Protein AF-A0A9N9C0H2-F1 (afdb_monomer)

Radius of gyration: 21.89 Å; Cα contacts (8 Å, |Δi|>4): 693; chains: 1; bounding box: 68×41×64 Å

Nearest PDB structures (foldseek):
  4x92-assembly1_A  TM=6.103E-01  e=3.054E-08  Homo sapiens
  4x97-assembly1_A  TM=5.574E-01  e=2.025E-08  Homo sapiens
  5bv7-assembly1_A  TM=5.197E-01  e=1.234E-06  Homo sapiens
  4xx1-assembly3_J  TM=5.041E-01  e=2.648E-06  Homo sapiens
  5txf-assembly4_D  TM=5.154E-01  e=5.611E-05  Homo sapiens

Foldseek 3Di:
DPPPDPDDDFFLLVLDQEEAEDFAFQLFWWKAFQVVRGTLRDDLCVLVCQPDQSAPADQLPDDPPHDDRIWTDFTNQDHDPGGQCVLVVVVVVVVLVVQVVVVVVCVVVVNPDPGDRYHYHTDTGSQQRAQAQADATRQLRVLLVCLVCVVVDLEDEAELAQLQAFQLLLVCCAANDDDNNHRNNTGNLRVLSRLNSLLRPGPVQFFEAAPPPRHTDGDDSLDLVLVCQEVSHCLLVDDDPSSCVSHDSVSSSVSSNVSSVSSNVSSVSQADDPPDDHREYEFEWEFQDWGFSHFYWHDDPPYTHGPSVGGDTGGTQHGHHRVSRDRHPPHDYYYFYDNHHRSCSNVPSNSVSVSSCRNSPPPD

pLDDT: mean 87.68, std 13.07, range [33.16, 97.88]

Structure (mmCIF, N/CA/C/O backbone):
data_AF-A0A9N9C0H2-F1
#
_entry.id   AF-A0A9N9C0H2-F1
#
loop_
_atom_site.group_PDB
_atom_site.id
_atom_site.type_symbol
_atom_site.label_atom_id
_atom_site.label_alt_id
_atom_site.label_comp_id
_atom_site.label_asym_id
_atom_site.label_entity_id
_atom_site.label_seq_id
_atom_site.pdbx_PDB_ins_code
_atom_site.Cartn_x
_atom_site.Cartn_y
_atom_site.Cartn_z
_atom_site.occupancy
_atom_site.B_iso_or_equiv
_atom_site.auth_seq_id
_atom_site.auth_comp_id
_atom_site.auth_asym_id
_atom_site.auth_atom_id
_atom_site.pdbx_PDB_model_num
ATOM 1 N N . MET A 1 1 ? 39.062 -2.378 -6.545 1.00 35.84 1 MET A N 1
ATOM 2 C CA . MET A 1 1 ? 38.359 -2.813 -7.770 1.00 35.84 1 MET A CA 1
ATOM 3 C C . MET A 1 1 ? 37.046 -3.440 -7.337 1.00 35.84 1 MET A C 1
ATOM 5 O O . MET A 1 1 ? 37.088 -4.417 -6.603 1.00 35.84 1 MET A O 1
ATOM 9 N N . LYS A 1 2 ? 35.893 -2.843 -7.671 1.00 36.75 2 LYS A N 1
ATOM 10 C CA . LYS A 1 2 ? 34.608 -3.534 -7.490 1.00 36.75 2 LYS A CA 1
ATOM 11 C C . LYS A 1 2 ? 34.592 -4.667 -8.513 1.00 36.75 2 LYS A C 1
ATOM 13 O O . LYS A 1 2 ? 34.689 -4.389 -9.705 1.00 36.75 2 LYS A O 1
ATOM 18 N N . ASN A 1 3 ? 34.546 -5.913 -8.050 1.00 34.50 3 ASN A N 1
ATOM 19 C CA . ASN A 1 3 ? 34.304 -7.056 -8.921 1.00 34.50 3 ASN A CA 1
ATOM 20 C C . ASN A 1 3 ? 32.901 -6.878 -9.511 1.00 34.50 3 ASN A C 1
ATOM 22 O O . ASN A 1 3 ? 31.910 -7.162 -8.843 1.00 34.50 3 ASN A O 1
ATOM 26 N N . TYR A 1 4 ? 32.829 -6.337 -10.728 1.00 40.12 4 TYR A N 1
ATOM 27 C CA . TYR A 1 4 ? 31.626 -6.375 -11.546 1.00 40.12 4 TYR A CA 1
ATOM 28 C C . TYR A 1 4 ? 31.407 -7.839 -11.925 1.00 40.12 4 TYR A C 1
ATOM 30 O O . TYR A 1 4 ? 31.993 -8.345 -12.881 1.00 40.12 4 TYR A O 1
ATOM 38 N N . PHE A 1 5 ? 30.621 -8.553 -11.123 1.00 46.91 5 PHE A N 1
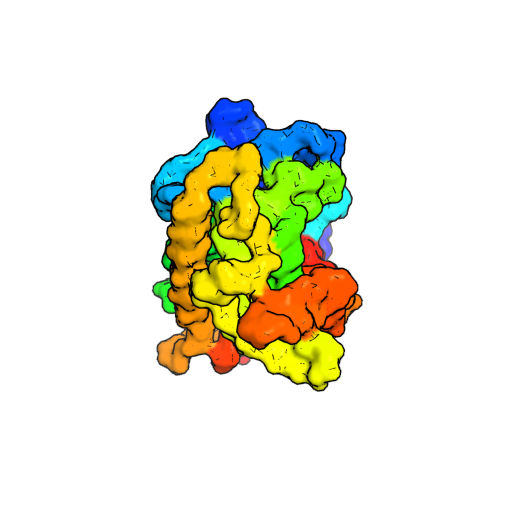ATOM 39 C CA . PHE A 1 5 ? 30.017 -9.790 -11.592 1.00 46.91 5 PHE A CA 1
ATOM 40 C C . PHE A 1 5 ? 29.130 -9.413 -12.774 1.00 46.91 5 PHE A C 1
ATOM 42 O O . PHE A 1 5 ? 28.295 -8.520 -12.646 1.00 46.91 5 PHE A O 1
ATOM 49 N N . ALA A 1 6 ? 29.337 -10.047 -13.929 1.00 53.72 6 ALA A N 1
ATOM 50 C CA . ALA A 1 6 ? 28.424 -9.875 -15.048 1.00 53.72 6 ALA A CA 1
ATOM 51 C C . ALA A 1 6 ? 27.006 -10.219 -14.547 1.00 53.72 6 ALA A C 1
ATOM 53 O O . ALA A 1 6 ? 26.826 -11.310 -13.993 1.00 53.72 6 ALA A O 1
ATOM 54 N N . PRO A 1 7 ? 26.029 -9.301 -14.652 1.00 56.53 7 PRO A N 1
ATOM 55 C CA . PRO A 1 7 ? 24.703 -9.530 -14.099 1.00 56.53 7 PRO A CA 1
ATOM 56 C C . PRO A 1 7 ? 24.092 -10.785 -14.730 1.00 56.53 7 PRO A C 1
ATOM 58 O O . PRO A 1 7 ? 24.275 -11.036 -15.925 1.00 56.53 7 PRO A O 1
ATOM 61 N N . LYS A 1 8 ? 23.377 -11.585 -13.924 1.00 65.50 8 LYS A N 1
ATOM 62 C CA . LYS A 1 8 ? 22.577 -12.713 -14.427 1.00 65.50 8 LYS A CA 1
ATOM 63 C C . LYS A 1 8 ? 21.687 -12.169 -15.546 1.00 65.50 8 LYS A C 1
ATOM 65 O O . LYS A 1 8 ? 20.957 -11.208 -15.322 1.00 65.50 8 LYS A O 1
ATOM 70 N N . ILE A 1 9 ? 21.775 -12.755 -16.738 1.00 74.88 9 ILE A N 1
ATOM 71 C CA . ILE A 1 9 ? 20.877 -12.403 -17.839 1.00 74.88 9 ILE A CA 1
ATOM 72 C C . ILE A 1 9 ? 19.503 -12.946 -17.459 1.00 74.88 9 ILE A C 1
ATOM 74 O O . ILE A 1 9 ? 19.332 -14.159 -17.324 1.00 74.88 9 ILE A O 1
ATOM 78 N N . VAL A 1 10 ? 18.557 -12.043 -17.237 1.00 86.19 10 VAL A N 1
ATOM 79 C CA . VAL A 1 10 ? 17.162 -12.373 -16.962 1.00 86.19 10 VAL A CA 1
ATOM 80 C C . VAL A 1 10 ? 16.352 -11.937 -18.184 1.00 86.19 10 VAL A C 1
ATOM 82 O O . VAL A 1 10 ? 16.383 -10.746 -18.498 1.00 86.19 10 VAL A O 1
ATOM 85 N N . PRO A 1 11 ? 15.684 -12.866 -18.895 1.00 89.69 11 PRO A N 1
ATOM 86 C CA . PRO A 1 11 ? 14.905 -12.534 -20.086 1.00 89.69 11 PRO A CA 1
ATOM 87 C C . PRO A 1 11 ? 13.867 -11.439 -19.827 1.00 89.69 11 PRO A C 1
ATOM 89 O O . PRO A 1 11 ? 13.283 -11.379 -18.748 1.00 89.69 11 PRO A O 1
ATOM 92 N N . GLY A 1 12 ? 13.622 -10.596 -20.825 1.00 89.69 12 GLY A N 1
ATOM 93 C CA . GLY A 1 12 ? 12.692 -9.468 -20.778 1.00 89.69 12 GLY A CA 1
ATOM 94 C C . GLY A 1 12 ? 13.333 -8.120 -20.487 1.00 89.69 12 GLY A C 1
ATOM 95 O O . GLY A 1 12 ? 12.905 -7.118 -21.060 1.00 89.69 12 GLY A O 1
ATOM 96 N N . PHE A 1 13 ? 14.390 -8.076 -19.674 1.00 90.69 13 PHE A N 1
ATOM 97 C CA . PHE A 1 13 ? 15.095 -6.825 -19.375 1.00 90.69 13 PHE A CA 1
ATOM 98 C C . PHE A 1 13 ? 15.841 -6.266 -20.595 1.00 90.69 13 PHE A C 1
ATOM 100 O O . PHE A 1 13 ? 16.033 -5.058 -20.701 1.00 90.69 13 PHE A O 1
ATOM 107 N N . GLU A 1 14 ? 16.208 -7.110 -21.561 1.00 85.88 14 GLU A N 1
ATOM 108 C CA . GLU A 1 14 ? 16.792 -6.690 -22.839 1.00 85.88 14 GLU A CA 1
ATOM 109 C C . GLU A 1 14 ? 15.842 -5.864 -23.723 1.00 85.88 14 GLU A C 1
ATOM 111 O O . GLU A 1 14 ? 16.312 -5.194 -24.643 1.00 85.88 14 GLU A O 1
ATOM 116 N N . ASN A 1 15 ? 14.532 -5.887 -23.448 1.00 84.56 15 ASN A N 1
ATOM 117 C CA . ASN A 1 15 ? 13.534 -5.129 -24.208 1.00 84.56 15 ASN A CA 1
ATOM 118 C C . ASN A 1 15 ? 13.328 -3.703 -23.686 1.00 84.56 15 ASN A C 1
ATOM 120 O O . ASN A 1 15 ? 12.622 -2.920 -24.318 1.00 84.56 15 ASN A O 1
ATOM 124 N N . LEU A 1 16 ? 13.936 -3.354 -22.550 1.00 85.50 16 LEU A N 1
ATOM 125 C CA . LEU A 1 16 ? 13.856 -2.011 -21.989 1.00 85.50 16 LEU A CA 1
ATOM 126 C C . LEU A 1 16 ? 14.487 -0.995 -22.949 1.00 85.50 16 LEU A C 1
ATOM 128 O O . LEU A 1 16 ? 15.658 -1.097 -23.311 1.00 85.50 16 LEU A O 1
ATOM 132 N N . HIS A 1 17 ? 13.702 0.001 -23.349 1.00 80.69 17 HIS A N 1
ATOM 133 C CA . HIS A 1 17 ? 14.128 1.071 -24.258 1.00 80.69 17 HIS A CA 1
ATOM 134 C C . HIS A 1 17 ? 13.592 2.456 -23.855 1.00 80.69 17 HIS A C 1
ATOM 136 O O . HIS A 1 17 ? 13.662 3.405 -24.636 1.00 80.69 17 HIS A O 1
ATOM 142 N N . SER A 1 18 ? 13.019 2.563 -22.658 1.00 84.44 18 SER A N 1
ATOM 143 C CA . SER A 1 18 ? 12.379 3.763 -22.120 1.00 84.44 18 SER A CA 1
ATOM 144 C C . SER A 1 18 ? 12.742 3.919 -20.649 1.00 84.44 18 SER A C 1
ATOM 146 O O . SER A 1 18 ? 13.075 2.931 -19.996 1.00 84.44 18 SER A O 1
ATOM 148 N N . ASP A 1 19 ? 12.665 5.148 -20.140 1.00 92.56 19 ASP A N 1
ATOM 149 C CA . ASP A 1 19 ? 12.915 5.446 -18.731 1.00 92.56 19 ASP A CA 1
ATOM 150 C C . ASP A 1 19 ? 12.074 4.559 -17.806 1.00 92.56 19 ASP A C 1
ATOM 152 O O . ASP A 1 19 ? 10.897 4.290 -18.054 1.00 92.56 19 ASP A O 1
ATOM 156 N N . ILE A 1 20 ? 12.696 4.117 -16.717 1.00 93.50 20 ILE A N 1
ATOM 157 C CA . ILE A 1 20 ? 12.091 3.217 -15.739 1.00 93.50 20 ILE A CA 1
ATOM 158 C C . ILE A 1 20 ? 11.890 4.000 -14.458 1.00 93.50 20 ILE A C 1
ATOM 160 O O . ILE A 1 20 ? 12.833 4.601 -13.949 1.00 93.50 20 ILE A O 1
ATOM 164 N N . VAL A 1 21 ? 10.681 3.963 -13.908 1.00 94.94 21 VAL A N 1
ATOM 165 C CA . VAL A 1 21 ? 10.375 4.570 -12.612 1.00 94.94 21 VAL A CA 1
ATOM 166 C C . VAL A 1 21 ? 9.944 3.472 -11.653 1.00 94.94 21 VAL A C 1
ATOM 168 O O . VAL A 1 21 ? 8.990 2.748 -11.927 1.00 94.94 21 VAL A O 1
ATOM 171 N N . ILE A 1 22 ? 10.626 3.358 -10.515 1.00 94.81 22 ILE A N 1
ATOM 172 C CA . ILE A 1 22 ? 10.170 2.514 -9.409 1.00 94.81 22 ILE A CA 1
ATOM 173 C C . ILE A 1 22 ? 9.464 3.381 -8.365 1.00 94.81 22 ILE A C 1
ATOM 175 O O . ILE A 1 22 ? 10.024 4.360 -7.865 1.00 94.81 22 ILE A O 1
ATOM 179 N N . ILE A 1 23 ? 8.222 3.014 -8.050 1.00 93.81 23 ILE A N 1
ATOM 180 C CA . ILE A 1 23 ? 7.391 3.667 -7.036 1.00 93.81 23 ILE A CA 1
ATOM 181 C C . ILE A 1 23 ? 7.139 2.634 -5.934 1.00 93.81 23 ILE A C 1
ATOM 183 O O . ILE A 1 23 ? 6.440 1.649 -6.182 1.00 93.81 23 ILE A O 1
ATOM 187 N N . PRO A 1 24 ? 7.722 2.806 -4.736 1.00 92.38 24 PRO A N 1
ATOM 188 C CA . PRO A 1 24 ? 7.551 1.846 -3.660 1.00 92.38 24 PRO A CA 1
ATOM 189 C C . PRO A 1 24 ? 6.114 1.854 -3.130 1.00 92.38 24 PRO A C 1
ATOM 191 O O . PRO A 1 24 ? 5.381 2.830 -3.276 1.00 92.38 24 PRO A O 1
ATOM 194 N N . GLY A 1 25 ? 5.723 0.760 -2.481 1.00 90.06 25 GLY A N 1
ATOM 195 C CA . GLY A 1 25 ? 4.446 0.666 -1.787 1.00 90.06 25 GLY A CA 1
ATOM 196 C C . GLY A 1 25 ? 4.412 1.381 -0.434 1.00 90.06 25 GLY A C 1
ATOM 197 O O . GLY A 1 25 ? 5.356 2.067 -0.031 1.00 90.06 25 GLY A O 1
ATOM 198 N N . PHE A 1 26 ? 3.317 1.178 0.304 1.00 90.38 26 PHE A N 1
ATOM 199 C CA . PHE A 1 26 ? 3.182 1.634 1.692 1.00 90.38 26 PHE A CA 1
ATOM 200 C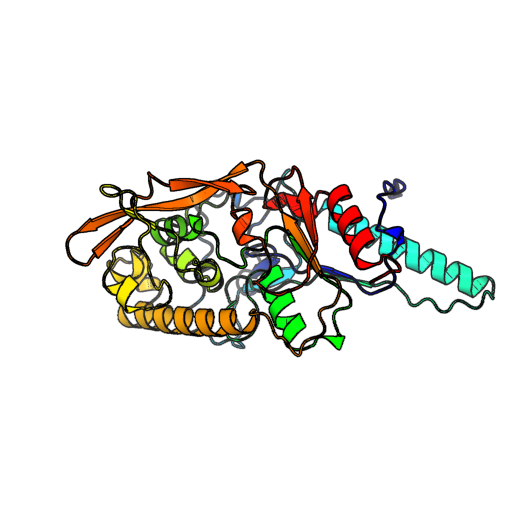 C . PHE A 1 26 ? 4.402 1.210 2.522 1.00 90.38 26 PHE A C 1
ATOM 202 O O . PHE A 1 26 ? 4.826 0.058 2.451 1.00 90.38 26 PHE A O 1
ATOM 209 N N . LYS A 1 27 ? 4.987 2.156 3.273 1.00 88.94 27 LYS A N 1
ATOM 210 C CA . LYS A 1 27 ? 6.226 1.983 4.062 1.00 88.94 27 LYS A CA 1
ATOM 211 C C . LYS A 1 27 ? 7.507 1.700 3.266 1.00 88.94 27 LYS A C 1
ATOM 213 O O . LYS A 1 27 ? 8.564 1.499 3.863 1.00 88.94 27 LYS A O 1
ATOM 218 N N . GLY A 1 28 ? 7.452 1.713 1.936 1.00 89.56 28 GLY A N 1
ATOM 219 C CA . GLY A 1 28 ? 8.595 1.400 1.079 1.00 89.56 28 GLY A CA 1
ATOM 220 C C . GLY A 1 28 ? 9.529 2.584 0.793 1.00 89.56 28 GLY A C 1
ATOM 221 O O . GLY A 1 28 ? 10.501 2.415 0.063 1.00 89.56 28 GLY A O 1
ATOM 222 N N . SER A 1 29 ? 9.281 3.767 1.368 1.00 90.94 29 SER A N 1
ATOM 223 C CA . SER A 1 29 ? 10.234 4.891 1.382 1.00 90.94 29 SER A CA 1
ATOM 224 C C . SER A 1 29 ? 10.814 5.081 2.782 1.00 90.94 29 SER A C 1
ATOM 226 O O . SER A 1 29 ? 10.088 4.976 3.771 1.00 90.94 29 SER A O 1
ATOM 228 N N . ARG A 1 30 ? 12.106 5.407 2.870 1.00 91.12 30 ARG A N 1
ATOM 229 C CA . ARG A 1 30 ? 12.714 5.913 4.106 1.00 91.12 30 ARG A CA 1
ATOM 230 C C . ARG A 1 30 ? 12.173 7.303 4.399 1.00 91.12 30 ARG A C 1
ATOM 232 O O . ARG A 1 30 ? 11.951 8.083 3.473 1.00 91.12 30 ARG A O 1
ATOM 239 N N . LEU A 1 31 ? 12.012 7.608 5.680 1.00 90.44 31 LEU A N 1
ATOM 240 C CA . LEU A 1 31 ? 11.698 8.949 6.153 1.00 90.44 31 LEU A CA 1
ATOM 241 C C . LEU A 1 31 ? 12.860 9.432 7.013 1.00 90.44 31 LEU A C 1
ATOM 243 O O . LEU A 1 31 ? 13.334 8.698 7.877 1.00 90.44 31 LEU A O 1
ATOM 247 N N . PHE A 1 32 ? 13.311 10.655 6.777 1.00 90.06 32 PHE A N 1
ATOM 248 C CA . PHE A 1 32 ? 14.339 11.334 7.553 1.00 90.06 32 PHE A CA 1
ATOM 249 C C . PHE A 1 32 ? 13.699 12.418 8.412 1.00 90.06 32 PHE A C 1
ATOM 251 O O . PHE A 1 32 ? 12.854 13.172 7.931 1.00 90.06 32 PHE A O 1
ATOM 258 N N . ASN A 1 33 ? 14.102 12.512 9.677 1.00 89.81 33 ASN A N 1
ATOM 259 C CA . ASN A 1 33 ? 13.625 13.545 10.582 1.00 89.81 33 ASN A CA 1
ATOM 260 C C . ASN A 1 33 ? 14.555 14.761 10.533 1.00 89.81 33 ASN A C 1
ATOM 262 O O . ASN A 1 33 ? 15.685 14.741 11.023 1.00 89.81 33 ASN A O 1
ATOM 266 N N . THR A 1 34 ? 14.065 15.860 9.968 1.00 91.31 34 THR A N 1
ATOM 267 C CA . THR A 1 34 ? 14.832 17.094 9.781 1.00 91.31 34 THR A CA 1
ATOM 268 C C . THR A 1 34 ? 15.150 17.818 11.087 1.00 91.31 34 THR A C 1
ATOM 270 O O . THR A 1 34 ? 16.091 18.617 11.095 1.00 91.31 34 THR A O 1
ATOM 273 N N . VAL A 1 35 ? 14.428 17.532 12.177 1.00 88.62 35 VAL A N 1
ATOM 274 C CA . VAL A 1 35 ? 14.639 18.124 13.507 1.00 88.62 35 VAL A CA 1
ATOM 275 C C . VAL A 1 35 ? 15.691 17.335 14.278 1.00 88.62 35 VAL A C 1
ATOM 277 O O . VAL A 1 35 ? 16.681 17.911 14.720 1.00 88.62 35 VAL A O 1
ATOM 280 N N . THR A 1 36 ? 15.513 16.017 14.409 1.00 85.69 36 THR A N 1
ATOM 281 C CA . THR A 1 36 ? 16.441 15.159 15.169 1.00 85.69 36 THR A CA 1
ATOM 282 C C . THR A 1 36 ? 17.685 14.766 14.376 1.00 85.69 36 THR A C 1
ATOM 284 O O . THR A 1 36 ? 18.659 14.319 14.973 1.00 85.69 36 THR A O 1
ATOM 287 N N . LYS A 1 37 ? 17.670 14.963 13.051 1.00 87.88 37 LYS A N 1
ATOM 288 C CA . LYS A 1 37 ? 18.733 14.591 12.104 1.00 87.88 37 LYS A CA 1
ATOM 289 C C . LYS A 1 37 ? 19.035 13.086 12.040 1.00 87.88 37 LYS A C 1
ATOM 291 O O . LYS A 1 37 ? 20.128 12.713 11.624 1.00 87.88 37 LYS A O 1
ATOM 296 N N . ASN A 1 38 ? 18.062 12.244 12.383 1.00 82.88 38 ASN A N 1
ATOM 297 C CA . ASN A 1 38 ? 18.147 10.780 12.3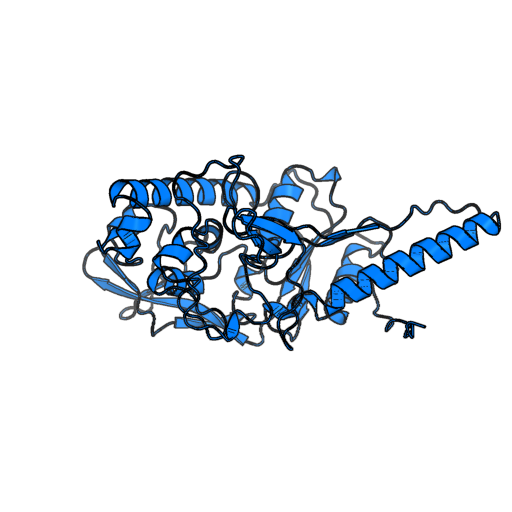07 1.00 82.88 38 ASN A CA 1
ATOM 298 C C . ASN A 1 38 ? 17.088 10.228 11.339 1.00 82.88 38 ASN A C 1
ATOM 300 O O . ASN A 1 38 ? 16.220 10.981 10.876 1.00 82.88 38 ASN A O 1
ATOM 304 N N . ALA A 1 39 ? 17.116 8.926 11.031 1.00 80.69 39 ALA A N 1
ATOM 305 C CA . ALA A 1 39 ? 15.976 8.335 10.336 1.00 80.69 39 ALA A CA 1
ATOM 306 C C . ALA A 1 39 ? 14.729 8.433 11.222 1.00 80.69 39 ALA A C 1
ATOM 308 O O . ALA A 1 39 ? 14.805 8.231 12.423 1.00 80.69 39 ALA A O 1
ATOM 309 N N . GLY A 1 40 ? 13.591 8.762 10.620 1.00 76.81 40 GLY A N 1
ATOM 310 C CA . GLY A 1 40 ? 12.282 8.724 11.269 1.00 76.81 40 GLY A CA 1
ATOM 311 C C . GLY A 1 40 ? 11.388 7.590 10.770 1.00 76.81 40 GLY A C 1
ATOM 312 O O . GLY A 1 40 ? 10.238 7.489 11.176 1.00 76.81 40 GLY A O 1
ATOM 313 N N . TRP A 1 41 ? 11.883 6.744 9.862 1.00 81.94 41 TRP A N 1
ATOM 314 C CA . TRP A 1 41 ? 11.282 5.454 9.533 1.00 81.94 41 TRP A CA 1
ATOM 315 C C . TRP A 1 41 ? 12.380 4.410 9.341 1.00 81.94 41 TRP A C 1
ATOM 317 O O . TRP A 1 41 ? 13.058 4.412 8.314 1.00 81.94 41 TRP A O 1
ATOM 327 N N . LEU A 1 42 ? 12.501 3.535 10.344 1.00 71.12 42 LEU A N 1
ATOM 328 C CA . LEU A 1 42 ? 13.341 2.335 10.405 1.00 71.12 42 LEU A CA 1
ATOM 329 C C . LEU A 1 42 ? 14.806 2.512 9.970 1.00 71.12 42 LEU A C 1
ATOM 331 O O . LEU A 1 42 ? 15.147 2.485 8.790 1.00 71.12 42 LEU A O 1
ATOM 335 N N . GLU A 1 43 ? 15.707 2.515 10.949 1.00 65.88 43 GLU A N 1
ATOM 336 C CA . GLU A 1 43 ? 17.118 2.184 10.745 1.00 65.88 43 GLU A CA 1
ATOM 337 C C . GLU A 1 43 ? 17.373 0.683 10.913 1.00 65.88 43 GLU A C 1
ATOM 339 O O . GLU A 1 43 ? 16.567 -0.055 11.477 1.00 65.88 43 GLU A O 1
ATOM 344 N N . LEU A 1 44 ? 18.563 0.227 10.504 1.00 59.16 44 LEU A N 1
ATOM 345 C CA . LEU A 1 44 ? 19.045 -1.141 10.749 1.00 59.16 44 LEU A CA 1
ATOM 346 C C . LEU A 1 44 ? 18.947 -1.574 12.224 1.00 59.16 44 LEU A C 1
ATOM 348 O O . LEU A 1 44 ? 18.824 -2.766 12.498 1.00 59.16 44 LEU A O 1
ATOM 352 N N . HIS A 1 45 ? 19.018 -0.624 13.159 1.00 57.03 45 HIS A N 1
ATOM 353 C CA . HIS A 1 45 ? 19.036 -0.887 14.595 1.00 57.03 45 HIS A CA 1
ATOM 354 C C . HIS A 1 45 ? 17.667 -0.688 15.281 1.00 57.03 45 HIS A C 1
ATOM 356 O O . HIS A 1 45 ? 17.439 -1.253 16.351 1.00 57.03 45 HIS A O 1
ATOM 362 N N . THR A 1 46 ? 16.735 0.053 14.665 1.00 62.03 46 THR A N 1
ATOM 363 C CA . THR A 1 46 ? 15.377 0.322 15.181 1.00 62.03 46 THR A CA 1
ATOM 364 C C . THR A 1 46 ? 14.587 -0.942 15.556 1.00 62.03 46 THR A C 1
ATOM 366 O O . THR A 1 46 ? 13.909 -0.923 16.586 1.00 62.03 46 THR A O 1
ATOM 369 N N . PRO A 1 47 ? 14.701 -2.072 14.826 1.00 57.38 47 PRO A N 1
ATOM 370 C CA . PRO A 1 47 ? 14.049 -3.322 15.212 1.00 57.38 47 PRO A CA 1
ATOM 371 C C . PRO A 1 47 ? 14.485 -3.855 16.580 1.00 57.38 47 PRO A C 1
ATOM 373 O O . PRO A 1 47 ? 13.741 -4.610 17.187 1.00 57.38 47 PRO A O 1
ATOM 376 N N . PHE A 1 48 ? 15.665 -3.476 17.080 1.00 59.84 48 PHE A N 1
ATOM 377 C CA . PHE A 1 48 ? 16.235 -3.987 18.331 1.00 59.84 48 PHE A CA 1
ATOM 378 C C . PHE A 1 48 ? 16.089 -3.016 19.513 1.00 59.84 48 PHE A C 1
ATOM 380 O O . PHE A 1 48 ? 16.546 -3.322 20.613 1.00 59.84 48 PHE A O 1
ATOM 387 N N . LEU A 1 49 ? 15.443 -1.861 19.311 1.00 62.19 49 LEU A N 1
ATOM 388 C CA . LEU A 1 49 ? 15.153 -0.877 20.356 1.00 62.19 49 LEU A CA 1
ATOM 389 C C . LEU A 1 49 ? 13.651 -0.880 20.689 1.00 62.19 49 LEU A C 1
ATOM 391 O O . LEU A 1 49 ? 12.907 -0.034 20.197 1.00 62.19 49 LEU A O 1
ATOM 395 N N . PRO A 1 50 ? 13.168 -1.783 21.564 1.00 52.78 50 PRO A N 1
ATOM 396 C CA . PRO A 1 50 ? 11.739 -1.901 21.889 1.00 52.78 50 PRO A CA 1
ATOM 397 C C . PRO A 1 50 ? 11.162 -0.684 22.644 1.00 52.78 50 PRO A C 1
ATOM 399 O O . PRO A 1 50 ? 9.961 -0.629 22.915 1.00 52.78 50 PRO A O 1
ATOM 402 N N . TYR A 1 51 ? 12.005 0.292 23.005 1.00 49.78 51 TYR A N 1
ATOM 403 C CA . TYR A 1 51 ? 11.635 1.477 23.781 1.00 49.78 51 TYR A CA 1
ATOM 404 C C . TYR A 1 51 ? 11.704 2.798 23.000 1.00 49.78 51 TYR A C 1
ATOM 406 O O . TYR A 1 51 ? 11.251 3.808 23.538 1.00 49.78 51 TYR A O 1
ATOM 414 N N . SER A 1 52 ? 12.232 2.832 21.768 1.00 55.78 52 SER A N 1
ATOM 415 C CA . SER A 1 52 ? 12.240 4.069 20.978 1.00 55.78 52 SER A CA 1
ATOM 416 C C . SER A 1 52 ? 10.830 4.363 20.452 1.00 55.78 52 SER A C 1
ATOM 418 O O . SER A 1 52 ? 10.318 3.675 19.569 1.00 55.78 52 SER A O 1
ATOM 420 N N . LYS A 1 53 ? 10.185 5.382 21.033 1.00 56.09 53 LYS A N 1
ATOM 421 C CA . LYS A 1 53 ? 8.949 5.993 20.524 1.00 56.09 53 LYS A CA 1
ATOM 422 C C . LYS A 1 53 ? 9.364 7.153 19.619 1.00 56.09 53 LYS A C 1
ATOM 424 O O . LYS A 1 53 ? 9.244 8.313 20.003 1.00 56.09 53 LYS A O 1
ATOM 429 N N . GLU A 1 54 ? 9.945 6.851 18.459 1.00 67.06 54 GLU A N 1
ATOM 430 C CA . GLU A 1 54 ? 9.970 7.873 17.413 1.00 67.06 54 GLU A CA 1
ATOM 431 C C . GLU A 1 54 ? 8.517 8.132 17.037 1.00 67.06 54 GLU A C 1
ATOM 433 O O . GLU A 1 54 ? 7.810 7.215 16.623 1.00 67.06 54 GLU A O 1
ATOM 438 N N . ASN A 1 55 ? 8.044 9.351 17.300 1.00 73.75 55 ASN A N 1
ATOM 439 C CA . ASN A 1 55 ? 6.687 9.714 16.947 1.00 73.75 55 ASN A CA 1
ATOM 440 C C . ASN A 1 55 ? 6.625 9.863 15.422 1.00 73.75 55 ASN A C 1
ATOM 442 O O . ASN A 1 55 ? 7.165 10.819 14.861 1.00 73.75 55 ASN A O 1
ATOM 446 N N . ILE A 1 56 ? 5.998 8.884 14.776 1.00 86.94 56 ILE A N 1
ATOM 447 C CA . ILE A 1 56 ? 5.760 8.874 13.335 1.00 86.94 56 ILE A CA 1
ATOM 448 C C . ILE A 1 56 ? 4.321 9.243 12.980 1.00 86.94 56 ILE A C 1
ATOM 450 O O . ILE A 1 56 ? 3.967 9.149 11.804 1.00 86.94 56 ILE A O 1
ATOM 454 N N . ASP A 1 57 ? 3.515 9.672 13.955 1.00 89.81 57 ASP A N 1
ATOM 455 C CA . ASP A 1 57 ? 2.136 10.116 13.762 1.00 89.81 57 ASP A CA 1
ATOM 456 C C . ASP A 1 57 ? 2.072 11.116 12.607 1.00 89.81 57 ASP A C 1
ATOM 458 O O . ASP A 1 57 ? 2.947 11.976 12.427 1.00 89.81 57 ASP A O 1
ATOM 462 N N . LEU A 1 58 ? 1.026 10.998 11.800 1.00 90.81 58 LEU A N 1
ATOM 463 C CA . LEU A 1 58 ? 0.665 12.067 10.896 1.00 90.81 58 LEU A CA 1
ATOM 464 C C . LEU A 1 58 ? -0.258 13.032 11.653 1.00 90.81 58 LEU A C 1
ATOM 466 O O . LEU A 1 58 ? -1.308 12.596 12.129 1.00 90.81 58 LEU A O 1
ATOM 470 N N . PRO A 1 59 ? 0.085 14.328 11.768 1.00 91.62 59 PRO A N 1
ATOM 471 C CA . PRO A 1 59 ? -0.799 15.281 12.423 1.00 91.62 59 PRO A CA 1
ATOM 472 C C . PRO A 1 59 ? -2.176 15.295 11.750 1.00 91.62 59 PRO A C 1
ATOM 474 O O . PRO A 1 59 ? -2.275 15.340 10.524 1.00 91.62 59 PRO A O 1
ATOM 477 N N . LEU A 1 60 ? -3.242 15.256 12.550 1.00 92.19 60 LEU A N 1
ATOM 478 C CA . LEU A 1 60 ? -4.608 15.075 12.044 1.00 92.19 60 LEU A CA 1
ATOM 479 C C . LEU A 1 60 ? -5.062 16.206 11.112 1.00 92.19 60 LEU A C 1
ATOM 481 O O . LEU A 1 60 ? -5.878 15.990 10.225 1.00 92.19 60 LEU A O 1
ATOM 485 N N . GLU A 1 61 ? -4.549 17.416 11.298 1.00 90.00 61 GLU A N 1
ATOM 486 C CA . GLU A 1 61 ? -4.949 18.605 10.534 1.00 90.00 61 GLU A CA 1
ATOM 487 C C . GLU A 1 61 ? -3.974 18.943 9.400 1.00 90.00 61 GLU A C 1
ATOM 489 O O . GLU A 1 61 ? -4.207 19.916 8.695 1.00 90.00 61 GLU A O 1
ATOM 494 N N . ILE A 1 62 ? -2.915 18.144 9.196 1.00 88.00 62 ILE A N 1
ATOM 495 C CA . ILE A 1 62 ? -1.871 18.483 8.224 1.00 88.00 62 ILE A CA 1
ATOM 496 C C . ILE A 1 62 ? -2.436 18.611 6.807 1.00 88.00 62 ILE A C 1
ATOM 498 O O . ILE A 1 62 ? -3.105 17.702 6.306 1.00 88.00 62 ILE A O 1
ATOM 502 N N . GLU A 1 63 ? -2.137 19.711 6.128 1.00 82.44 63 GLU A N 1
ATOM 503 C CA . GLU A 1 63 ? -2.560 19.895 4.742 1.00 82.44 63 GLU A CA 1
ATOM 504 C C . GLU A 1 63 ? -1.613 19.189 3.759 1.00 82.44 63 GLU A C 1
ATOM 506 O O . GLU A 1 63 ? -0.443 18.913 4.045 1.00 82.44 63 GLU A O 1
ATOM 511 N N . LYS A 1 64 ? -2.102 18.919 2.542 1.00 73.25 64 LYS A N 1
ATOM 512 C CA . LYS A 1 64 ? -1.357 18.206 1.488 1.00 73.25 64 LYS A CA 1
ATOM 513 C C . LYS A 1 64 ? 0.068 18.736 1.280 1.00 73.25 64 LYS A C 1
ATOM 515 O O . LYS A 1 64 ? 1.014 17.947 1.236 1.00 73.25 64 LYS A O 1
ATOM 520 N N . ASN A 1 65 ? 0.203 20.056 1.155 1.00 78.00 65 ASN A N 1
ATOM 521 C CA . ASN A 1 65 ? 1.457 20.735 0.817 1.00 78.00 65 ASN A CA 1
ATOM 522 C C . ASN A 1 65 ? 2.167 21.335 2.040 1.00 78.00 65 ASN A C 1
ATOM 524 O O . ASN A 1 65 ? 3.173 22.021 1.880 1.00 78.00 65 ASN A O 1
ATOM 528 N N . GLU A 1 66 ? 1.649 21.101 3.245 1.00 87.12 66 GLU A N 1
ATOM 529 C CA . GLU A 1 66 ? 2.250 21.614 4.471 1.00 87.12 66 GLU A CA 1
ATOM 530 C C . GLU A 1 66 ? 3.574 20.897 4.747 1.00 87.12 66 GLU A C 1
ATOM 532 O O . GLU A 1 66 ? 3.671 19.673 4.615 1.00 87.12 66 GLU A O 1
ATOM 537 N N . GLU A 1 67 ? 4.616 21.632 5.122 1.00 86.69 67 GLU A N 1
ATOM 538 C CA . GLU A 1 67 ? 5.896 21.028 5.487 1.00 86.69 67 GLU A CA 1
ATOM 539 C C . GLU A 1 67 ? 5.775 20.212 6.785 1.00 86.69 67 GLU A C 1
ATOM 541 O O . GLU A 1 67 ? 5.003 20.532 7.682 1.00 86.69 67 GLU A O 1
ATOM 546 N N . HIS A 1 68 ? 6.549 19.134 6.908 1.00 90.19 68 HIS A N 1
ATOM 547 C CA . HIS A 1 68 ? 6.614 18.330 8.131 1.00 90.19 68 HIS A CA 1
ATOM 548 C C . HIS A 1 68 ? 8.053 17.913 8.414 1.00 90.19 68 HIS A C 1
ATOM 550 O O . HIS A 1 68 ? 8.883 17.850 7.507 1.00 90.19 68 HIS A O 1
ATOM 556 N N . CYS A 1 69 ? 8.352 17.596 9.675 1.00 89.62 69 CYS A N 1
ATOM 557 C CA . CYS A 1 69 ? 9.703 17.218 10.086 1.00 89.62 69 CYS A CA 1
ATOM 558 C C . CYS A 1 69 ? 10.182 15.908 9.445 1.00 89.62 69 CYS A C 1
ATOM 560 O O . CYS A 1 69 ? 11.375 15.732 9.229 1.00 89.62 69 CYS A O 1
ATOM 562 N N . L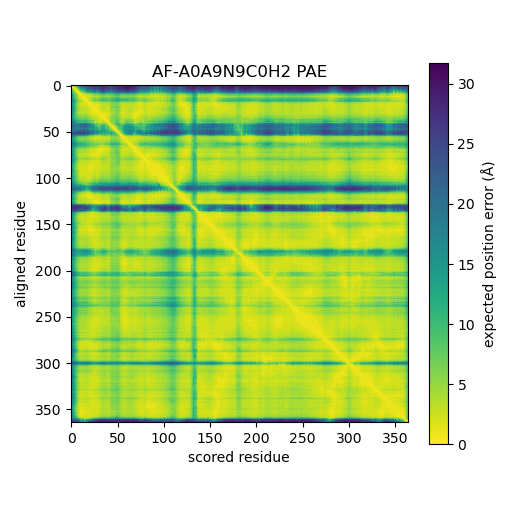EU A 1 70 ? 9.265 14.996 9.130 1.00 90.56 70 LEU A N 1
ATOM 563 C CA . LEU A 1 70 ? 9.560 13.761 8.407 1.00 90.56 70 LEU A CA 1
ATOM 564 C C . LEU A 1 70 ? 9.445 13.984 6.900 1.00 90.56 70 LEU A C 1
ATOM 566 O O . LEU A 1 70 ? 8.358 14.280 6.404 1.00 90.56 70 LEU A O 1
ATOM 570 N N . VAL A 1 71 ? 10.564 13.815 6.196 1.00 91.25 71 VAL A N 1
ATOM 571 C CA . VAL A 1 71 ? 10.678 13.993 4.742 1.00 91.25 71 VAL A CA 1
ATOM 572 C C . VAL A 1 71 ? 11.195 12.717 4.069 1.00 91.25 71 VAL A C 1
ATOM 574 O O . VAL A 1 71 ? 11.908 11.944 4.711 1.00 91.25 71 VAL A O 1
ATOM 577 N N . PRO A 1 72 ? 10.864 12.460 2.792 1.00 91.88 72 PRO A N 1
ATOM 578 C CA . PRO A 1 72 ? 11.332 11.269 2.085 1.00 91.88 72 PRO A CA 1
ATOM 579 C C . PRO A 1 72 ? 12.854 11.265 1.901 1.00 91.88 72 PRO A 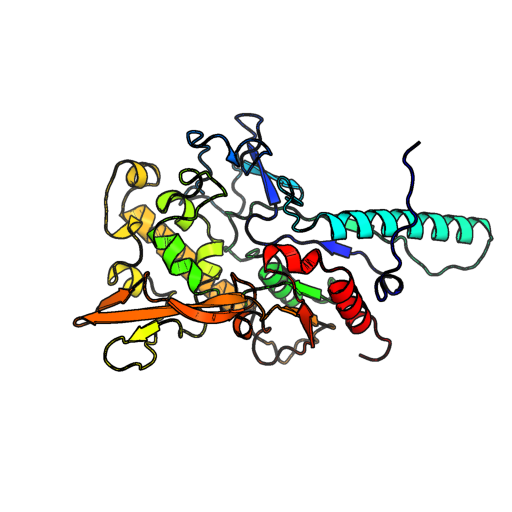C 1
ATOM 581 O O . PRO A 1 72 ? 13.431 12.289 1.543 1.00 91.88 72 PRO A O 1
ATOM 584 N N . ASP A 1 73 ? 13.488 10.105 2.080 1.00 92.12 73 ASP A N 1
ATOM 585 C CA . ASP A 1 73 ? 14.940 9.923 1.928 1.00 92.12 73 ASP A CA 1
ATOM 586 C C . ASP A 1 73 ? 15.281 8.655 1.119 1.00 92.12 73 ASP A C 1
ATOM 588 O O . ASP A 1 73 ? 16.063 7.791 1.521 1.00 92.12 73 ASP A O 1
ATOM 592 N N . GLY A 1 74 ? 14.650 8.488 -0.044 1.00 91.94 74 GLY A N 1
ATOM 593 C CA . GLY A 1 74 ? 14.883 7.348 -0.933 1.00 91.94 74 GLY A CA 1
ATOM 594 C C . GLY A 1 74 ? 14.117 6.075 -0.554 1.00 91.94 74 GLY A C 1
ATOM 595 O O . GLY A 1 74 ? 13.302 6.044 0.368 1.00 91.94 74 GLY A O 1
ATOM 596 N N . ILE A 1 75 ? 14.359 5.004 -1.312 1.00 91.75 75 ILE A N 1
ATOM 597 C CA . ILE A 1 75 ? 13.611 3.744 -1.201 1.00 91.75 75 ILE A CA 1
ATOM 598 C C . ILE A 1 75 ? 14.144 2.887 -0.050 1.00 91.75 75 ILE A C 1
ATOM 600 O O . ILE A 1 75 ? 15.351 2.679 0.099 1.00 91.75 75 ILE A O 1
ATOM 604 N N . PHE A 1 76 ? 13.226 2.326 0.733 1.00 90.38 76 PHE A N 1
ATOM 605 C CA . PHE A 1 76 ? 13.507 1.319 1.748 1.00 90.38 76 PHE A CA 1
ATOM 606 C C . PHE A 1 76 ? 13.676 -0.060 1.090 1.00 90.38 76 PHE A C 1
ATOM 608 O O . PHE A 1 76 ? 12.768 -0.885 1.054 1.00 90.38 76 PHE A O 1
ATOM 615 N N . ALA A 1 77 ? 14.853 -0.294 0.504 1.00 91.31 77 ALA A N 1
ATOM 616 C CA . ALA A 1 77 ? 15.108 -1.462 -0.344 1.00 91.31 77 ALA A CA 1
ATOM 617 C C . ALA A 1 77 ? 15.272 -2.791 0.419 1.00 91.31 77 ALA A C 1
ATOM 619 O O . ALA A 1 77 ? 15.025 -3.860 -0.143 1.00 91.31 77 ALA A O 1
ATOM 620 N N . ARG A 1 78 ? 15.732 -2.743 1.675 1.00 90.00 78 ARG A N 1
ATOM 621 C CA . ARG A 1 78 ? 16.042 -3.922 2.502 1.00 90.00 78 ARG A CA 1
ATOM 622 C C . ARG A 1 78 ? 16.099 -3.580 3.990 1.00 90.00 78 ARG A C 1
ATOM 624 O O . ARG A 1 78 ? 16.441 -2.456 4.353 1.00 90.00 78 ARG A O 1
ATOM 631 N N . VAL A 1 79 ? 15.898 -4.590 4.831 1.00 83.94 79 VAL A N 1
ATOM 632 C CA . VAL A 1 79 ? 16.194 -4.558 6.269 1.00 83.94 79 VAL A CA 1
ATOM 633 C C . VAL A 1 79 ? 16.798 -5.894 6.691 1.00 83.94 79 VAL A C 1
ATOM 635 O O . VAL A 1 79 ? 16.219 -6.950 6.453 1.00 83.94 79 VAL A O 1
ATOM 638 N N . LEU A 1 80 ? 17.983 -5.867 7.307 1.00 83.44 80 LEU A N 1
ATOM 639 C CA . LEU A 1 80 ? 18.737 -7.080 7.654 1.00 83.44 80 LEU A CA 1
ATOM 640 C C . LEU A 1 80 ? 18.907 -8.015 6.433 1.00 83.44 80 LEU A C 1
ATOM 642 O O . LEU A 1 80 ? 19.528 -7.624 5.442 1.00 83.44 80 LEU A O 1
ATOM 646 N N . TRP A 1 81 ? 18.378 -9.240 6.503 1.00 82.62 81 TRP A N 1
ATOM 647 C CA . TRP A 1 81 ? 18.370 -10.217 5.409 1.00 82.62 81 TRP A CA 1
ATOM 648 C C . TRP A 1 81 ? 17.131 -10.118 4.507 1.00 82.62 81 TRP A C 1
ATOM 650 O O . TRP A 1 81 ? 17.128 -10.710 3.430 1.00 82.62 81 TRP A O 1
ATOM 660 N N . MET A 1 82 ? 16.094 -9.388 4.927 1.00 86.56 82 MET A N 1
ATOM 661 C CA . MET A 1 82 ? 14.856 -9.211 4.170 1.00 86.56 82 MET A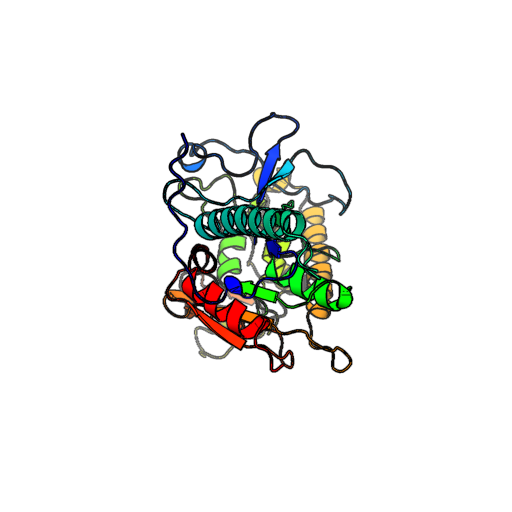 CA 1
ATOM 662 C C . MET A 1 82 ? 15.068 -8.166 3.077 1.00 86.56 82 MET A C 1
ATOM 664 O O . MET A 1 82 ? 15.564 -7.065 3.337 1.00 86.56 82 MET A O 1
ATOM 668 N N . LYS A 1 83 ? 14.690 -8.506 1.850 1.00 91.50 83 LYS A N 1
ATOM 669 C CA . LYS A 1 83 ? 14.799 -7.626 0.688 1.00 91.50 83 LYS A CA 1
ATOM 670 C C . LYS A 1 83 ? 13.412 -7.333 0.141 1.00 91.50 83 LYS A C 1
ATOM 672 O O . LYS A 1 83 ? 12.5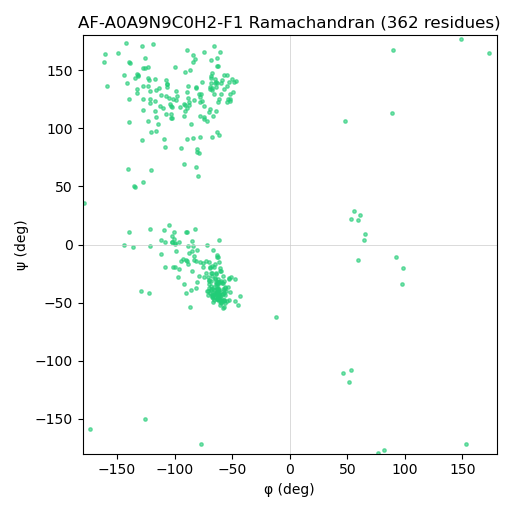76 -8.227 0.122 1.00 91.50 83 LYS A O 1
ATOM 677 N N . PHE A 1 84 ? 13.212 -6.101 -0.310 1.00 90.31 84 PHE A N 1
ATOM 678 C CA . PHE A 1 84 ? 11.942 -5.656 -0.881 1.00 90.31 84 PHE A CA 1
ATOM 679 C C . PHE A 1 84 ? 12.094 -5.130 -2.309 1.00 90.31 84 PHE A C 1
ATOM 681 O O . PHE A 1 84 ? 11.273 -5.415 -3.176 1.00 90.31 84 PHE A O 1
ATOM 688 N N . TYR A 1 85 ? 13.158 -4.357 -2.542 1.00 93.69 85 TYR A N 1
ATOM 689 C CA . TYR A 1 85 ? 13.484 -3.788 -3.856 1.00 93.69 85 TYR A CA 1
ATOM 690 C C . TYR A 1 85 ? 14.975 -3.902 -4.201 1.00 93.69 85 TYR A C 1
ATOM 692 O O . TYR A 1 85 ? 15.414 -3.437 -5.248 1.00 93.69 85 TYR A O 1
ATOM 700 N N . ASP A 1 86 ? 15.788 -4.448 -3.297 1.00 94.38 86 ASP A N 1
ATOM 701 C CA . ASP A 1 86 ? 17.241 -4.441 -3.391 1.00 94.38 86 ASP A CA 1
ATOM 702 C C . ASP A 1 86 ? 17.786 -5.156 -4.628 1.00 94.38 86 ASP A C 1
ATOM 704 O O . ASP A 1 86 ? 18.685 -4.623 -5.282 1.00 94.38 86 ASP A O 1
ATOM 708 N N . THR A 1 87 ? 17.298 -6.363 -4.923 1.00 95.19 87 THR A N 1
ATOM 709 C CA . THR A 1 87 ? 17.836 -7.143 -6.047 1.00 95.19 87 THR A CA 1
ATOM 710 C C . THR A 1 87 ? 17.426 -6.504 -7.373 1.00 95.19 87 THR A C 1
ATOM 712 O O . THR A 1 87 ? 18.264 -6.382 -8.266 1.00 95.19 87 THR A O 1
ATOM 715 N N . LEU A 1 88 ? 16.186 -6.016 -7.475 1.00 94.94 88 LEU A N 1
ATOM 716 C CA . LEU A 1 88 ? 15.692 -5.298 -8.651 1.00 94.94 88 LEU A CA 1
ATOM 717 C C . LEU A 1 88 ? 16.407 -3.966 -8.872 1.00 94.94 88 LEU A C 1
ATOM 719 O O . LEU A 1 88 ? 16.867 -3.710 -9.980 1.00 94.94 88 LEU A O 1
ATOM 723 N N . ILE A 1 89 ? 16.552 -3.141 -7.831 1.00 96.00 89 ILE A N 1
ATOM 724 C CA . ILE A 1 89 ? 17.232 -1.840 -7.924 1.00 96.00 89 ILE A CA 1
ATOM 725 C C . ILE A 1 89 ? 18.656 -2.020 -8.436 1.00 96.00 89 ILE A C 1
ATOM 727 O O . ILE A 1 89 ? 19.038 -1.350 -9.388 1.00 96.00 89 ILE A O 1
ATOM 731 N N . LYS A 1 90 ? 19.422 -2.954 -7.860 1.00 95.56 90 LYS A N 1
ATOM 732 C CA . LYS A 1 90 ? 20.796 -3.216 -8.315 1.00 95.56 90 LYS A CA 1
ATOM 733 C C . LYS A 1 90 ? 20.839 -3.680 -9.762 1.00 95.56 90 LYS A C 1
ATOM 735 O O . LYS A 1 90 ? 21.685 -3.225 -10.518 1.00 95.56 90 LYS A O 1
ATOM 740 N N . HIS A 1 91 ? 19.917 -4.562 -10.144 1.00 94.12 91 HIS A N 1
ATOM 741 C CA . HIS A 1 91 ? 19.840 -5.051 -11.514 1.00 94.12 91 HIS A CA 1
ATOM 742 C C . HIS A 1 91 ? 19.551 -3.915 -12.507 1.00 94.12 91 HIS A C 1
ATOM 744 O O . HIS A 1 91 ? 20.215 -3.823 -13.535 1.00 94.12 91 HIS A O 1
ATOM 750 N N . LEU A 1 92 ? 18.614 -3.020 -12.183 1.00 93.56 92 LEU A N 1
ATOM 751 C CA . LEU A 1 92 ? 18.268 -1.866 -13.017 1.00 93.56 92 LEU A CA 1
ATOM 752 C C . LEU A 1 92 ? 19.392 -0.818 -13.078 1.00 93.56 92 LEU A C 1
ATOM 754 O O . LEU A 1 92 ? 19.653 -0.284 -14.153 1.00 93.56 92 LEU A O 1
ATOM 758 N N . GLU A 1 93 ? 20.096 -0.566 -11.971 1.00 94.81 93 GLU A N 1
ATOM 759 C CA . GLU A 1 93 ? 21.283 0.305 -11.941 1.00 94.81 93 GLU A CA 1
ATOM 760 C C . GLU A 1 93 ? 22.418 -0.256 -12.818 1.00 94.81 93 GLU A C 1
ATOM 762 O O . GLU A 1 93 ? 23.006 0.470 -13.622 1.00 94.81 93 GLU A O 1
ATOM 767 N N . ASP A 1 94 ? 22.699 -1.559 -12.723 1.00 92.94 94 ASP A N 1
ATOM 768 C CA . ASP A 1 94 ? 23.704 -2.221 -13.563 1.00 92.94 94 ASP A CA 1
ATOM 769 C C . ASP A 1 94 ? 23.315 -2.174 -15.056 1.00 92.94 94 ASP A C 1
ATOM 771 O O . ASP A 1 94 ? 24.175 -1.975 -15.922 1.00 92.94 94 ASP A O 1
ATOM 775 N N . LEU A 1 95 ? 22.021 -2.323 -15.370 1.00 90.88 95 LEU A N 1
ATOM 776 C CA . LEU A 1 95 ? 21.491 -2.219 -16.733 1.00 90.88 95 LEU A CA 1
ATOM 777 C C . LEU A 1 95 ? 21.603 -0.801 -17.300 1.00 90.88 95 LEU A C 1
ATOM 779 O O . LEU A 1 95 ? 22.032 -0.651 -18.443 1.00 90.88 95 LEU A O 1
ATOM 783 N N . GLU A 1 96 ? 21.267 0.227 -16.520 1.00 92.38 96 GLU A N 1
ATOM 784 C CA . GLU A 1 96 ? 21.423 1.635 -16.903 1.00 92.38 96 GLU A CA 1
ATOM 785 C C . GLU A 1 96 ? 22.884 1.952 -17.255 1.00 92.38 96 GLU A C 1
ATOM 787 O O . GLU A 1 96 ? 23.170 2.515 -18.317 1.00 92.38 96 GLU A O 1
ATOM 792 N N . ILE A 1 97 ? 23.823 1.537 -16.397 1.00 92.38 97 ILE A N 1
ATOM 793 C CA . ILE A 1 97 ? 25.262 1.727 -16.621 1.00 92.38 97 ILE A CA 1
ATOM 794 C C . ILE A 1 97 ? 25.694 1.041 -17.920 1.00 92.38 97 ILE A C 1
ATOM 796 O O . ILE A 1 97 ? 26.354 1.661 -18.757 1.00 92.38 97 ILE A O 1
ATOM 800 N N . LYS A 1 98 ? 25.317 -0.229 -18.105 1.00 89.94 98 LYS A N 1
ATOM 801 C CA . LYS A 1 98 ? 25.691 -1.010 -19.289 1.00 89.94 98 LYS A CA 1
ATOM 802 C C . LYS A 1 98 ? 25.110 -0.413 -20.574 1.00 89.94 98 LYS A C 1
ATOM 804 O O . LYS A 1 98 ? 25.847 -0.237 -21.541 1.00 89.94 98 LYS A O 1
ATOM 809 N N . TRP A 1 99 ? 23.823 -0.060 -20.576 1.00 88.25 99 TRP A N 1
ATOM 810 C CA . TRP A 1 99 ? 23.145 0.527 -21.735 1.00 88.25 99 TRP A CA 1
ATOM 811 C C . TRP A 1 99 ? 23.833 1.808 -22.198 1.00 88.25 99 TRP A C 1
ATOM 813 O O . TRP A 1 99 ? 24.135 1.964 -23.380 1.00 88.25 99 TRP A O 1
ATOM 823 N N . ASN A 1 100 ? 24.131 2.709 -21.261 1.00 88.69 100 ASN A N 1
ATOM 824 C CA . ASN A 1 100 ? 24.735 3.997 -21.583 1.00 88.69 100 ASN A CA 1
ATOM 825 C C . ASN A 1 100 ? 26.199 3.858 -22.043 1.00 88.69 100 ASN A C 1
ATOM 827 O O . ASN A 1 100 ? 26.641 4.612 -22.908 1.00 88.69 100 ASN A O 1
ATOM 831 N N . GLN A 1 101 ? 26.935 2.855 -21.550 1.00 89.38 101 GLN A N 1
ATOM 832 C CA . GLN A 1 101 ? 28.265 2.515 -22.074 1.00 89.38 101 GLN A CA 1
ATOM 833 C C . GLN A 1 101 ? 28.211 1.975 -23.509 1.00 89.38 101 GLN A C 1
ATOM 835 O O . GLN A 1 101 ? 29.032 2.362 -24.340 1.00 89.38 101 GLN A O 1
ATOM 840 N N . ASP A 1 102 ? 27.263 1.089 -23.815 1.00 86.31 102 ASP A N 1
ATOM 841 C CA . ASP A 1 102 ? 27.107 0.516 -25.158 1.00 86.31 102 ASP A CA 1
ATOM 842 C C . ASP A 1 102 ? 26.590 1.559 -26.166 1.00 86.31 102 ASP A C 1
ATOM 844 O O . ASP A 1 102 ? 27.004 1.572 -27.332 1.00 86.31 102 ASP A O 1
ATOM 848 N N . LEU A 1 103 ? 25.746 2.488 -25.702 1.00 84.62 103 LEU A N 1
ATOM 849 C CA . LEU A 1 103 ? 25.313 3.651 -26.469 1.00 84.62 103 LEU A CA 1
ATOM 850 C C . LEU A 1 103 ? 26.505 4.549 -26.834 1.00 84.62 103 LEU A C 1
ATOM 852 O O . LEU A 1 103 ? 26.666 4.873 -28.009 1.00 84.62 103 LEU A O 1
ATOM 856 N N . GLN A 1 104 ? 27.368 4.885 -25.866 1.00 84.50 104 GLN A N 1
ATOM 857 C CA . GLN A 1 104 ? 28.568 5.699 -26.099 1.00 84.50 104 GLN A CA 1
ATOM 858 C C . GLN A 1 104 ? 29.509 5.053 -27.125 1.00 84.50 104 GLN A C 1
ATOM 860 O O . GLN A 1 104 ? 29.888 5.702 -28.094 1.00 84.50 104 GLN A O 1
ATOM 865 N N . LYS A 1 105 ? 29.815 3.756 -26.976 1.00 83.62 105 LYS A N 1
ATOM 866 C CA . LYS A 1 105 ? 30.659 3.026 -27.941 1.00 83.62 105 LYS A CA 1
ATOM 867 C C . LYS A 1 105 ? 30.087 3.064 -29.358 1.00 83.62 105 LYS A C 1
ATOM 869 O O . LYS A 1 105 ? 30.830 3.182 -30.321 1.00 83.62 105 LYS A O 1
ATOM 874 N N . SER A 1 106 ? 28.764 2.972 -29.491 1.00 80.19 106 SER A N 1
ATOM 875 C CA . SER A 1 106 ? 28.110 3.017 -30.802 1.00 80.19 106 SER A CA 1
ATOM 876 C C . SER A 1 106 ? 28.207 4.397 -31.461 1.00 80.19 106 SER A C 1
ATOM 878 O O . SER A 1 106 ? 28.336 4.468 -32.682 1.00 80.19 106 SER A O 1
ATOM 880 N N . PHE A 1 107 ? 28.149 5.476 -30.667 1.00 77.06 107 PHE A N 1
ATOM 881 C CA . PHE A 1 107 ? 28.399 6.840 -31.145 1.00 77.06 107 PHE A CA 1
ATOM 882 C C . PHE A 1 107 ? 29.850 7.021 -31.598 1.00 77.06 107 PHE A C 1
ATOM 884 O O . PHE A 1 107 ? 30.079 7.581 -32.668 1.00 77.06 107 PHE A O 1
ATOM 891 N N . ASP A 1 108 ? 30.808 6.501 -30.826 1.00 75.69 108 ASP A N 1
ATOM 892 C CA . ASP A 1 108 ? 32.237 6.566 -31.156 1.00 75.69 108 ASP A CA 1
ATOM 893 C C . ASP A 1 108 ? 32.573 5.785 -32.451 1.00 75.69 108 ASP A C 1
ATOM 895 O O . ASP A 1 108 ? 33.543 6.101 -33.134 1.00 75.69 108 ASP A O 1
ATOM 899 N N . GLU A 1 109 ? 31.752 4.792 -32.821 1.00 80.44 109 GLU A N 1
ATOM 900 C CA . GLU A 1 109 ? 31.876 3.984 -34.048 1.00 80.44 109 GLU A CA 1
ATOM 901 C C . GLU A 1 109 ? 31.119 4.556 -35.276 1.00 80.44 109 GLU A C 1
ATOM 903 O O . GLU A 1 109 ? 30.961 3.844 -36.269 1.00 80.44 109 GLU A O 1
ATOM 908 N N . GLU A 1 110 ? 30.616 5.800 -35.230 1.00 70.19 110 GLU A N 1
ATOM 909 C CA . GLU A 1 110 ? 29.821 6.457 -36.298 1.00 70.19 110 GLU A CA 1
ATOM 910 C C . GLU A 1 110 ? 28.596 5.652 -36.790 1.00 70.19 110 GLU A C 1
ATOM 912 O O . GLU A 1 110 ? 28.057 5.874 -37.879 1.00 70.19 110 GLU A O 1
ATOM 917 N N . LYS A 1 111 ? 28.086 4.721 -35.977 1.00 65.25 111 LYS A N 1
ATOM 918 C CA . LYS A 1 111 ? 26.832 4.028 -36.285 1.00 65.25 111 LYS A CA 1
ATOM 919 C C . LYS A 1 111 ? 25.672 4.972 -35.987 1.00 65.25 111 LYS A C 1
ATOM 921 O O . LYS A 1 111 ? 25.516 5.436 -34.860 1.00 65.25 111 LYS A O 1
ATOM 926 N N . THR A 1 112 ? 24.820 5.233 -36.980 1.00 55.78 112 THR A N 1
ATOM 927 C CA . THR A 1 112 ? 23.582 6.007 -36.803 1.00 55.78 112 THR A CA 1
ATOM 928 C C . THR A 1 112 ? 22.662 5.283 -35.818 1.00 55.78 112 THR A C 1
ATOM 930 O O . THR A 1 112 ? 21.917 4.383 -36.206 1.00 55.78 112 THR A O 1
ATOM 933 N N . ASN A 1 113 ? 22.725 5.636 -34.535 1.00 57.53 113 ASN A N 1
ATOM 934 C CA . ASN A 1 113 ? 21.892 5.037 -33.500 1.00 57.53 113 ASN A CA 1
ATOM 935 C C . ASN A 1 113 ? 20.755 5.995 -33.134 1.00 57.53 113 ASN A C 1
ATOM 937 O O . ASN A 1 113 ? 20.989 7.093 -32.641 1.00 57.53 113 ASN A O 1
ATOM 941 N N . SER A 1 114 ? 19.510 5.559 -33.335 1.00 61.78 114 SER A N 1
ATOM 942 C CA . SER A 1 114 ? 18.297 6.278 -32.918 1.00 61.78 114 SER A CA 1
ATOM 943 C C . SER A 1 114 ? 17.939 6.050 -31.441 1.00 61.78 114 SER A C 1
ATOM 945 O O . SER A 1 114 ? 16.805 6.299 -31.038 1.00 61.78 114 SER A O 1
ATOM 947 N N . LYS A 1 115 ? 18.857 5.487 -30.644 1.00 69.38 115 LYS A N 1
ATOM 948 C CA . LYS A 1 115 ? 18.605 5.092 -29.254 1.00 69.38 115 LYS A CA 1
ATOM 949 C C . LYS A 1 115 ? 18.899 6.246 -28.298 1.00 69.38 115 LYS A C 1
ATOM 951 O O . LYS A 1 115 ? 19.970 6.843 -28.350 1.00 69.38 115 LYS A O 1
ATOM 956 N N . SER A 1 116 ? 17.963 6.515 -27.397 1.00 79.69 116 SER A N 1
ATOM 957 C CA . SER A 1 116 ? 18.142 7.452 -26.287 1.00 79.69 116 SER A CA 1
ATOM 958 C C . SER A 1 116 ? 18.832 6.775 -25.092 1.00 79.69 116 SER A C 1
ATOM 960 O O . SER A 1 116 ? 18.799 5.542 -24.978 1.00 79.69 116 SER A O 1
ATOM 962 N N . PRO A 1 117 ? 19.478 7.553 -24.202 1.00 85.50 117 PRO A N 1
ATOM 963 C CA . PRO A 1 117 ? 19.978 7.018 -22.941 1.00 85.50 117 PRO A CA 1
ATOM 964 C C . PRO A 1 117 ? 18.823 6.449 -22.116 1.00 85.50 117 PRO A C 1
ATOM 966 O O . PRO A 1 117 ? 17.757 7.058 -22.045 1.00 85.50 117 PRO A O 1
ATOM 969 N N . LEU A 1 118 ? 19.056 5.298 -21.491 1.00 89.31 118 LEU A N 1
ATOM 970 C CA . LEU A 1 118 ? 18.142 4.713 -20.515 1.00 89.31 118 LEU A CA 1
ATOM 971 C C . LEU A 1 118 ? 18.378 5.408 -19.173 1.00 89.31 118 LEU A C 1
ATOM 973 O O . LEU A 1 118 ? 19.540 5.574 -18.787 1.00 89.31 118 LEU A O 1
ATOM 977 N N . ARG A 1 119 ? 17.309 5.797 -18.471 1.00 94.62 119 ARG A N 1
ATOM 978 C CA . ARG A 1 119 ? 17.399 6.335 -17.107 1.00 94.62 119 ARG A CA 1
ATOM 979 C C . ARG A 1 119 ? 16.553 5.537 -16.132 1.00 94.62 119 ARG A C 1
ATOM 981 O O . ARG A 1 119 ? 15.395 5.223 -16.420 1.00 94.62 119 ARG A O 1
ATOM 988 N N . PHE A 1 120 ? 17.118 5.256 -14.963 1.00 95.19 120 PHE A N 1
ATOM 989 C CA . PHE A 1 120 ? 16.404 4.606 -13.870 1.00 95.19 120 PHE A CA 1
ATOM 990 C C . PHE A 1 120 ? 16.112 5.590 -12.730 1.00 95.19 120 PHE A C 1
ATOM 992 O O . PHE A 1 120 ? 16.998 6.055 -12.013 1.00 95.19 120 PHE A O 1
ATOM 999 N N . HIS A 1 121 ? 14.830 5.889 -12.537 1.00 95.44 121 HIS A N 1
ATOM 1000 C CA . HIS A 1 121 ? 14.331 6.836 -11.547 1.00 95.44 121 HIS A CA 1
ATOM 1001 C C . HIS A 1 121 ? 13.782 6.106 -10.323 1.00 95.44 121 HIS A C 1
ATOM 1003 O O . HIS A 1 121 ? 12.877 5.275 -10.411 1.00 95.44 121 HIS A O 1
ATOM 1009 N N . LYS A 1 122 ? 14.301 6.464 -9.149 1.00 94.31 122 LYS A N 1
ATOM 1010 C CA . LYS A 1 122 ? 13.842 5.953 -7.852 1.00 94.31 122 LYS A CA 1
ATOM 1011 C C . LYS A 1 122 ? 12.965 7.003 -7.188 1.00 94.31 122 LYS A C 1
ATOM 1013 O O . LYS A 1 122 ? 13.475 8.032 -6.753 1.00 94.31 122 LYS A O 1
ATOM 1018 N N . PHE A 1 123 ? 11.663 6.751 -7.111 1.00 92.19 123 PHE A N 1
ATOM 1019 C CA . PHE A 1 123 ? 10.732 7.667 -6.465 1.00 92.19 123 PHE A CA 1
ATOM 1020 C C . PHE A 1 123 ? 10.621 7.356 -4.968 1.00 92.19 123 PHE A C 1
ATOM 1022 O O . PHE A 1 123 ? 10.507 6.198 -4.573 1.00 92.19 123 PHE A O 1
ATOM 1029 N N . SER A 1 124 ? 10.636 8.388 -4.126 1.00 90.50 124 SER A N 1
ATOM 1030 C CA . SER A 1 124 ? 10.376 8.263 -2.688 1.00 90.50 124 SER A CA 1
ATOM 1031 C C . SER A 1 124 ? 9.428 9.354 -2.227 1.00 90.50 124 SER A C 1
ATOM 1033 O O . SER A 1 124 ? 9.526 10.489 -2.689 1.00 90.50 124 SER A O 1
ATOM 1035 N N . TYR A 1 125 ? 8.542 9.021 -1.296 1.00 89.75 125 TYR A N 1
ATOM 1036 C CA . TYR A 1 125 ? 7.493 9.916 -0.819 1.00 89.75 125 TYR A CA 1
ATOM 1037 C C . TYR A 1 125 ? 7.147 9.644 0.648 1.00 89.75 125 TYR A C 1
ATOM 1039 O O . TYR A 1 125 ? 7.516 8.608 1.205 1.00 89.75 125 TYR A O 1
ATOM 1047 N N . ASP A 1 126 ? 6.435 10.580 1.282 1.00 90.56 126 ASP A N 1
ATOM 1048 C CA . ASP A 1 126 ? 5.926 10.388 2.638 1.00 90.56 126 ASP A CA 1
ATOM 1049 C C . ASP A 1 126 ? 4.690 9.499 2.560 1.00 90.56 126 ASP A C 1
ATOM 1051 O O . ASP A 1 126 ? 3.566 9.955 2.336 1.00 90.56 126 ASP A O 1
ATOM 1055 N N . TRP A 1 127 ? 4.921 8.199 2.713 1.00 89.75 127 TRP A N 1
ATOM 1056 C CA . TRP A 1 127 ? 3.890 7.176 2.610 1.00 89.75 127 TRP A CA 1
ATOM 1057 C C . TRP A 1 127 ? 2.799 7.314 3.675 1.00 89.75 127 TRP A C 1
ATOM 1059 O O . TRP A 1 127 ? 1.792 6.630 3.571 1.00 89.75 127 TRP A O 1
ATOM 1069 N N . ARG A 1 128 ? 2.944 8.185 4.680 1.00 90.94 128 ARG A N 1
ATOM 1070 C CA . ARG A 1 128 ? 1.907 8.421 5.693 1.00 90.94 128 ARG A CA 1
ATOM 1071 C C . ARG A 1 128 ? 0.796 9.337 5.193 1.00 90.94 128 ARG A C 1
ATOM 1073 O O . ARG A 1 128 ? -0.312 9.219 5.686 1.00 90.94 128 ARG A O 1
ATOM 1080 N N . ARG A 1 129 ? 1.073 10.235 4.234 1.00 86.44 129 ARG A N 1
ATOM 1081 C CA . ARG A 1 129 ? 0.190 11.348 3.805 1.00 86.44 129 ARG A CA 1
ATOM 1082 C C . ARG A 1 129 ? -0.867 11.000 2.757 1.00 86.44 129 ARG A C 1
ATOM 1084 O O . ARG A 1 129 ? -1.647 11.849 2.330 1.00 86.44 129 ARG A O 1
ATOM 1091 N N . SER A 1 130 ? -0.834 9.786 2.252 1.00 66.69 130 SER A N 1
ATOM 1092 C CA . SER A 1 130 ? -1.291 9.519 0.902 1.00 66.69 130 SER A CA 1
ATOM 1093 C C . SER A 1 130 ? -2.799 9.180 0.860 1.00 66.69 130 SER A C 1
ATOM 1095 O O . SER A 1 130 ? -3.145 8.012 1.036 1.00 66.69 130 SER A O 1
ATOM 1097 N N . ASN A 1 131 ? -3.674 10.187 0.682 1.00 55.88 131 ASN A N 1
ATOM 1098 C CA . ASN A 1 131 ? -5.085 10.066 0.225 1.00 55.88 131 ASN A CA 1
ATOM 1099 C C . ASN A 1 131 ? -5.847 11.416 0.083 1.00 55.88 131 ASN A C 1
ATOM 1101 O O . ASN A 1 131 ? -7.053 11.465 0.287 1.00 55.88 131 ASN A O 1
ATOM 1105 N N . GLU A 1 132 ? -5.196 12.502 -0.347 1.00 45.03 132 GLU A N 1
ATOM 1106 C CA . GLU A 1 132 ? -5.891 13.724 -0.804 1.00 45.03 132 GLU A CA 1
ATOM 1107 C C . GLU A 1 132 ? -5.493 14.023 -2.264 1.00 45.03 132 GLU A C 1
ATOM 1109 O O . GLU A 1 132 ? -4.424 14.568 -2.562 1.00 45.03 132 GLU A O 1
ATOM 1114 N N . ALA A 1 133 ? -6.348 13.582 -3.195 1.00 33.16 133 ALA A N 1
ATOM 1115 C CA . ALA A 1 133 ? -6.299 13.751 -4.657 1.00 33.16 133 ALA A CA 1
ATOM 1116 C C . ALA A 1 133 ? -5.082 13.210 -5.438 1.00 33.16 133 ALA A C 1
ATOM 1118 O O . ALA A 1 133 ? -5.172 13.080 -6.652 1.00 33.16 133 ALA A O 1
ATOM 1119 N N . THR A 1 134 ? -3.970 12.834 -4.813 1.00 37.88 134 THR A N 1
ATOM 1120 C CA . THR A 1 134 ? -2.878 12.106 -5.479 1.00 37.88 134 THR A CA 1
ATOM 1121 C C . THR A 1 134 ? -2.055 11.384 -4.423 1.00 37.88 134 THR A C 1
ATOM 1123 O O . THR A 1 134 ? -1.688 11.987 -3.417 1.00 37.88 134 THR A O 1
ATOM 1126 N N . HIS A 1 135 ? -1.701 10.135 -4.717 1.00 37.69 135 HIS A N 1
ATOM 1127 C CA . HIS A 1 135 ? -0.818 9.251 -3.954 1.00 37.69 135 HIS A CA 1
ATOM 1128 C C . HIS A 1 135 ? -1.550 8.413 -2.882 1.00 37.69 135 HIS A C 1
ATOM 1130 O O . HIS A 1 135 ? -2.065 8.951 -1.918 1.00 37.69 135 HIS A O 1
ATOM 1136 N N . SER A 1 136 ? -1.597 7.092 -3.071 1.00 51.69 136 SER A N 1
ATOM 1137 C CA . SER A 1 136 ? -1.882 6.010 -2.115 1.00 51.69 136 SER A CA 1
ATOM 1138 C C . SER A 1 136 ? -0.710 4.996 -2.180 1.00 51.69 136 SER A C 1
ATOM 1140 O O . SER A 1 136 ? 0.413 5.397 -2.471 1.00 51.69 136 SER A O 1
ATOM 1142 N N . ASN A 1 137 ? -0.890 3.696 -1.929 1.00 74.75 137 ASN A N 1
ATOM 1143 C CA . ASN A 1 137 ? 0.120 2.657 -2.222 1.00 74.75 137 ASN A CA 1
ATOM 1144 C C . ASN A 1 137 ? 0.643 2.780 -3.670 1.00 74.75 137 ASN A C 1
ATOM 1146 O O . ASN A 1 137 ? -0.150 3.086 -4.558 1.00 74.75 137 ASN A O 1
ATOM 1150 N N . GLY A 1 138 ? 1.937 2.535 -3.914 1.00 82.00 138 GLY A N 1
ATOM 1151 C CA . GLY A 1 138 ? 2.628 2.773 -5.188 1.00 82.00 138 GLY A CA 1
ATOM 1152 C C . GLY A 1 138 ? 1.845 2.350 -6.433 1.00 82.00 138 GLY A C 1
ATOM 1153 O O . GLY A 1 138 ? 1.717 3.139 -7.362 1.00 82.00 138 GLY A O 1
ATOM 1154 N N . GLY A 1 139 ? 1.213 1.172 -6.430 1.00 90.06 139 GLY A N 1
ATOM 1155 C CA . GLY A 1 139 ? 0.378 0.737 -7.555 1.00 90.06 139 GLY A CA 1
ATOM 1156 C C . GLY A 1 139 ? -0.922 1.532 -7.745 1.00 90.06 139 GLY A C 1
ATOM 1157 O O . GLY A 1 139 ? -1.277 1.868 -8.873 1.00 90.06 139 GLY A O 1
ATOM 1158 N N . LEU A 1 140 ? -1.604 1.911 -6.659 1.00 91.62 140 LEU A N 1
ATOM 1159 C CA . LEU A 1 140 ? -2.785 2.781 -6.719 1.00 91.62 140 LEU A CA 1
ATOM 1160 C C . LEU A 1 140 ? -2.399 4.191 -7.204 1.00 91.62 140 LEU A C 1
ATOM 1162 O O . LEU A 1 140 ? -3.145 4.793 -7.977 1.00 91.62 140 LEU A O 1
ATOM 1166 N N . ILE A 1 141 ? -1.216 4.700 -6.809 1.00 87.94 141 ILE A N 1
ATOM 1167 C CA . ILE A 1 141 ? -0.652 5.943 -7.375 1.00 87.94 141 ILE A CA 1
ATOM 1168 C C . ILE A 1 141 ? -0.520 5.803 -8.879 1.00 87.94 141 ILE A C 1
ATOM 1170 O O . ILE A 1 141 ? -1.017 6.646 -9.614 1.00 87.94 141 ILE A O 1
ATOM 1174 N N . THR A 1 142 ? 0.160 4.748 -9.323 1.00 92.75 142 THR A N 1
ATOM 1175 C CA . THR A 1 142 ? 0.489 4.546 -10.730 1.00 92.75 142 THR A CA 1
ATOM 1176 C C . THR A 1 142 ? -0.767 4.502 -11.591 1.00 92.75 142 THR A C 1
ATOM 1178 O O . THR A 1 142 ? -0.796 5.163 -12.624 1.00 92.75 142 THR A O 1
ATOM 1181 N N . LEU A 1 143 ? -1.828 3.811 -11.157 1.00 94.69 143 LEU A N 1
ATOM 1182 C CA . LEU A 1 143 ? -3.085 3.770 -11.909 1.00 94.69 143 LEU A CA 1
ATOM 1183 C C . LEU A 1 143 ? -3.794 5.134 -11.944 1.00 94.69 143 LEU A C 1
ATOM 1185 O O . LEU A 1 143 ? -4.254 5.562 -13.001 1.00 94.69 143 LEU A O 1
ATOM 1189 N N . SER A 1 144 ? -3.845 5.852 -10.819 1.00 92.12 144 SER A N 1
ATOM 1190 C CA . SER A 1 144 ? -4.429 7.200 -10.792 1.00 92.12 144 SER A CA 1
ATOM 1191 C C . SER A 1 144 ? -3.642 8.178 -11.677 1.00 92.12 144 SER A C 1
ATOM 1193 O O . SER A 1 144 ? -4.237 8.939 -12.439 1.00 92.12 144 SER A O 1
ATOM 1195 N N . THR A 1 145 ? -2.307 8.120 -11.647 1.00 91.31 145 THR A N 1
ATOM 1196 C CA . THR A 1 145 ? -1.429 8.921 -12.510 1.00 91.31 145 THR A CA 1
ATOM 1197 C C . THR A 1 145 ? -1.607 8.555 -13.979 1.00 91.31 145 THR A C 1
ATOM 1199 O O . THR A 1 145 ? -1.699 9.456 -14.806 1.00 91.31 145 THR A O 1
ATOM 1202 N N . LEU A 1 146 ? -1.717 7.264 -14.310 1.00 94.50 146 LEU A N 1
ATOM 1203 C CA . LEU A 1 146 ? -1.997 6.793 -15.669 1.00 94.50 146 LEU A CA 1
ATOM 1204 C C . LEU A 1 146 ? -3.271 7.437 -16.211 1.00 94.50 146 LEU A C 1
ATOM 1206 O O . LEU A 1 146 ? -3.265 8.018 -17.289 1.00 94.50 146 LEU A O 1
ATOM 1210 N N . HIS A 1 147 ? -4.341 7.412 -15.427 1.00 94.44 147 HIS A N 1
ATOM 1211 C CA . HIS A 1 147 ? -5.609 8.030 -15.787 1.00 94.44 147 HIS A CA 1
ATOM 1212 C C . HIS A 1 147 ? -5.561 9.562 -15.940 1.00 94.44 147 HIS A C 1
ATOM 1214 O O . HIS A 1 147 ? -6.412 10.129 -16.627 1.00 94.44 147 HIS A O 1
ATOM 1220 N N . GLN A 1 148 ? -4.622 10.246 -15.283 1.00 92.31 148 GLN A N 1
ATOM 1221 C CA . GLN A 1 148 ? -4.469 11.706 -15.349 1.00 92.31 148 GLN A CA 1
ATOM 1222 C C . GLN A 1 148 ? -3.497 12.152 -16.451 1.00 92.31 148 GLN A C 1
ATOM 1224 O O . GLN A 1 148 ? -3.696 13.197 -17.066 1.00 92.31 148 GLN A O 1
ATOM 1229 N N . ALA A 1 149 ? -2.455 11.365 -16.711 1.00 92.56 149 ALA A N 1
ATOM 1230 C CA . ALA A 1 149 ? -1.392 11.677 -17.657 1.00 92.56 149 ALA A CA 1
ATOM 1231 C C . ALA A 1 149 ? -0.965 10.425 -18.456 1.00 92.56 149 ALA A C 1
ATOM 1233 O O . ALA A 1 149 ? 0.183 9.987 -18.345 1.00 92.56 149 ALA A O 1
ATOM 1234 N N . PRO A 1 150 ? -1.856 9.856 -19.298 1.00 92.62 150 PRO A N 1
ATOM 1235 C CA . PRO A 1 150 ? -1.589 8.612 -20.034 1.00 92.62 150 PRO A CA 1
ATOM 1236 C C . PRO A 1 150 ? -0.331 8.668 -20.899 1.00 92.62 150 PRO A C 1
ATOM 1238 O O . PRO A 1 150 ? 0.425 7.707 -20.980 1.00 92.62 150 PRO A O 1
ATOM 1241 N N . HIS A 1 151 ? -0.069 9.831 -21.497 1.00 91.62 151 HIS A N 1
ATOM 1242 C CA . HIS A 1 151 ? 1.072 10.079 -22.377 1.00 91.62 151 HIS A CA 1
ATOM 1243 C C . HIS A 1 151 ? 2.447 9.934 -21.696 1.00 91.62 151 HIS A C 1
ATOM 1245 O O . HIS A 1 151 ? 3.461 9.943 -22.389 1.00 91.62 151 HIS A O 1
ATOM 1251 N N . LEU A 1 152 ? 2.501 9.825 -20.361 1.00 91.44 152 LEU A N 1
ATOM 1252 C CA . LEU A 1 152 ? 3.740 9.625 -19.603 1.00 91.44 152 LEU A CA 1
ATOM 1253 C C . LEU A 1 152 ? 4.059 8.149 -19.328 1.00 91.44 152 LEU A C 1
ATOM 1255 O O . LEU A 1 152 ? 5.167 7.852 -18.886 1.00 91.44 152 LEU A O 1
ATOM 1259 N N . ILE A 1 153 ? 3.115 7.226 -19.546 1.00 93.19 153 ILE A N 1
ATOM 1260 C CA . ILE A 1 153 ? 3.245 5.825 -19.128 1.00 93.19 153 ILE A CA 1
ATOM 1261 C C . ILE A 1 153 ? 3.081 4.907 -20.338 1.00 93.19 153 ILE A C 1
ATOM 1263 O O . ILE A 1 153 ? 1.979 4.686 -20.825 1.00 93.19 153 ILE A O 1
ATOM 1267 N N . ALA A 1 154 ? 4.195 4.327 -20.791 1.00 92.44 154 ALA A N 1
ATOM 1268 C CA . ALA A 1 154 ? 4.205 3.347 -21.882 1.00 92.44 154 ALA A CA 1
ATOM 1269 C C . ALA A 1 154 ? 3.687 1.957 -21.460 1.00 92.44 154 ALA A C 1
ATOM 1271 O O . ALA A 1 154 ? 3.322 1.150 -22.306 1.00 92.44 154 ALA A O 1
ATOM 1272 N N . GLY A 1 155 ? 3.671 1.675 -20.157 1.00 94.38 155 GLY A N 1
ATOM 1273 C CA . GLY A 1 155 ? 3.183 0.437 -19.558 1.00 94.38 155 GLY A CA 1
ATOM 1274 C C . GLY A 1 155 ? 3.485 0.410 -18.061 1.00 94.38 155 GLY A C 1
ATOM 1275 O O . GLY A 1 155 ? 4.280 1.218 -17.574 1.00 94.38 155 GLY A O 1
ATOM 1276 N N . ALA A 1 156 ? 2.847 -0.491 -17.313 1.00 96.25 156 ALA A N 1
ATOM 1277 C CA . ALA A 1 156 ? 3.042 -0.577 -15.863 1.00 96.25 156 ALA A CA 1
ATOM 1278 C C . ALA A 1 156 ? 3.000 -2.013 -15.330 1.00 96.25 156 ALA A C 1
ATOM 1280 O O . ALA A 1 156 ? 2.232 -2.851 -15.803 1.00 96.25 156 ALA A O 1
ATOM 1281 N N . ILE A 1 157 ? 3.807 -2.260 -14.294 1.00 97.19 157 ILE A N 1
ATOM 1282 C CA . ILE A 1 157 ? 3.804 -3.489 -13.496 1.00 97.19 157 ILE A CA 1
ATOM 1283 C C . ILE A 1 157 ? 3.310 -3.137 -12.089 1.00 97.19 157 ILE A C 1
ATOM 1285 O O . ILE A 1 157 ? 3.941 -2.353 -11.381 1.00 97.19 157 ILE A O 1
ATOM 1289 N N . PHE A 1 158 ? 2.197 -3.733 -11.672 1.00 97.69 158 PHE A N 1
ATOM 1290 C CA . PHE A 1 158 ? 1.604 -3.579 -10.346 1.00 97.69 158 PHE A CA 1
ATOM 1291 C C . PHE A 1 158 ? 1.903 -4.820 -9.506 1.00 97.69 158 PHE A C 1
ATOM 1293 O O . PHE A 1 158 ? 1.339 -5.879 -9.760 1.00 97.69 158 PHE A O 1
ATOM 1300 N N . ALA A 1 159 ? 2.778 -4.719 -8.507 1.00 96.44 159 ALA A N 1
ATOM 1301 C CA . ALA A 1 159 ? 3.107 -5.849 -7.638 1.00 96.44 159 ALA A CA 1
ATOM 1302 C C . ALA A 1 159 ? 2.260 -5.831 -6.362 1.00 96.44 159 ALA A C 1
ATOM 1304 O O . ALA A 1 159 ? 2.309 -4.855 -5.614 1.00 96.44 159 ALA A O 1
ATOM 1305 N N . GLY A 1 160 ? 1.452 -6.876 -6.143 1.00 95.31 160 GLY A N 1
ATOM 1306 C CA . GLY A 1 160 ? 0.661 -7.063 -4.917 1.00 95.31 160 GLY A CA 1
ATOM 1307 C C . GLY A 1 160 ? -0.260 -5.884 -4.588 1.00 95.31 160 GLY A C 1
ATOM 1308 O O . GLY A 1 160 ? -0.493 -5.575 -3.425 1.00 95.31 160 GLY A O 1
ATOM 1309 N N . THR A 1 161 ? -0.724 -5.136 -5.592 1.00 95.56 161 THR A N 1
ATOM 1310 C CA . THR A 1 161 ? -1.458 -3.885 -5.355 1.00 95.56 161 THR A CA 1
ATOM 1311 C C . THR A 1 161 ? -2.903 -4.185 -4.942 1.00 95.56 161 THR A C 1
ATOM 1313 O O . THR A 1 161 ? -3.606 -4.813 -5.719 1.00 95.56 161 THR A O 1
ATOM 1316 N N . PRO A 1 162 ? -3.390 -3.729 -3.773 1.00 94.06 162 PRO A N 1
ATOM 1317 C CA . PRO A 1 162 ? -4.716 -4.070 -3.257 1.00 94.06 162 PRO A CA 1
ATOM 1318 C C . PRO A 1 162 ? -5.814 -3.197 -3.885 1.00 94.06 162 PRO A C 1
ATOM 1320 O O . PRO A 1 162 ? -6.437 -2.388 -3.199 1.00 94.06 162 PRO A O 1
ATOM 1323 N N . PHE A 1 163 ? -6.062 -3.335 -5.188 1.00 94.00 163 PHE A N 1
ATOM 1324 C CA . PHE A 1 163 ? -7.097 -2.580 -5.909 1.00 94.00 163 PHE A CA 1
ATOM 1325 C C . PHE A 1 163 ? -8.503 -2.771 -5.327 1.00 94.00 163 PHE A C 1
ATOM 1327 O O . PHE A 1 163 ? -9.283 -1.824 -5.318 1.00 94.00 163 PHE A O 1
ATOM 1334 N N . HIS A 1 164 ? -8.811 -3.957 -4.793 1.00 92.94 164 HIS A N 1
ATOM 1335 C CA . HIS A 1 164 ? -10.087 -4.223 -4.109 1.00 92.94 164 HIS A CA 1
ATOM 1336 C C . HIS A 1 164 ? -9.964 -4.283 -2.578 1.00 92.94 164 HIS A C 1
ATOM 1338 O O . HIS A 1 164 ? -10.873 -4.755 -1.897 1.00 92.94 164 HIS A O 1
ATOM 1344 N N . GLY A 1 165 ? -8.862 -3.766 -2.030 1.00 92.75 165 GLY A N 1
ATOM 1345 C CA . GLY A 1 165 ? -8.596 -3.705 -0.595 1.00 92.75 165 GLY A CA 1
ATOM 1346 C C . GLY A 1 165 ? -7.864 -4.927 -0.032 1.00 92.75 165 GLY A C 1
ATOM 1347 O O . GLY A 1 165 ? -7.719 -5.965 -0.675 1.00 92.75 165 GLY A O 1
ATOM 1348 N N . ALA A 1 166 ? -7.380 -4.784 1.197 1.00 94.56 166 ALA A N 1
ATOM 1349 C CA . ALA A 1 166 ? -6.685 -5.800 1.976 1.00 94.56 166 ALA A CA 1
ATOM 1350 C C . ALA A 1 166 ? -7.364 -5.893 3.357 1.00 94.56 166 ALA A C 1
ATOM 1352 O O . ALA A 1 166 ? -6.982 -5.167 4.279 1.00 94.56 166 ALA A O 1
ATOM 1353 N N . PRO A 1 167 ? -8.384 -6.761 3.514 1.00 95.19 167 PRO A N 1
ATOM 1354 C CA . PRO A 1 167 ? -9.224 -6.825 4.715 1.00 95.19 167 PRO A CA 1
ATOM 1355 C C . PRO A 1 167 ? -8.454 -6.960 6.031 1.00 95.19 167 PRO A C 1
ATOM 1357 O O . PRO A 1 167 ? -8.892 -6.430 7.052 1.00 95.19 167 PRO A O 1
ATOM 1360 N N . GLY A 1 168 ? -7.275 -7.596 6.002 1.00 94.38 168 GLY A N 1
ATOM 1361 C CA . GLY A 1 168 ? -6.368 -7.708 7.146 1.00 94.38 168 GLY A CA 1
ATOM 1362 C C . GLY A 1 168 ? -6.111 -6.385 7.880 1.00 94.38 168 GLY A C 1
ATOM 1363 O O . GLY A 1 168 ? -5.970 -6.400 9.103 1.00 94.38 168 GLY A O 1
ATOM 1364 N N . ILE A 1 169 ? -6.169 -5.246 7.177 1.00 93.69 169 ILE A N 1
ATOM 1365 C CA . ILE A 1 169 ? -5.936 -3.909 7.737 1.00 93.69 169 ILE A CA 1
ATOM 1366 C C . ILE A 1 169 ? -6.874 -3.543 8.896 1.00 93.69 169 ILE A C 1
ATOM 1368 O O . ILE A 1 169 ? -6.487 -2.772 9.768 1.00 93.69 169 ILE A O 1
ATOM 1372 N N . LEU A 1 170 ? -8.084 -4.115 8.957 1.00 95.44 170 LEU A N 1
ATOM 1373 C CA . LEU A 1 170 ? -9.054 -3.827 10.021 1.00 95.44 170 LEU A CA 1
ATOM 1374 C C . LEU A 1 170 ? -8.544 -4.230 11.409 1.00 95.44 170 LEU A C 1
ATOM 1376 O O . LEU A 1 170 ? -8.875 -3.580 12.399 1.00 95.44 170 LEU A O 1
ATOM 1380 N N . ARG A 1 171 ? -7.732 -5.291 11.494 1.00 95.44 171 ARG A N 1
ATOM 1381 C CA . ARG A 1 171 ? -7.091 -5.693 12.752 1.00 95.44 171 ARG A CA 1
ATOM 1382 C C . ARG A 1 171 ? -6.006 -4.698 13.140 1.00 95.44 171 ARG A C 1
ATOM 1384 O O . ARG A 1 171 ? -5.935 -4.305 14.300 1.00 95.44 171 ARG A O 1
ATOM 1391 N N . ASP A 1 172 ? -5.194 -4.272 12.182 1.00 93.44 172 ASP A N 1
ATOM 1392 C CA . ASP A 1 172 ? -4.103 -3.335 12.447 1.00 93.44 172 ASP A CA 1
ATOM 1393 C C . ASP A 1 172 ? -4.629 -1.938 12.817 1.00 93.44 172 ASP A C 1
ATOM 1395 O O . ASP A 1 172 ? -4.055 -1.261 13.662 1.00 93.44 172 ASP A O 1
ATOM 1399 N N . LEU A 1 173 ? -5.781 -1.534 12.277 1.00 94.69 173 LEU A N 1
ATOM 1400 C CA . LEU A 1 173 ? -6.505 -0.337 12.714 1.00 94.69 173 LEU A CA 1
ATOM 1401 C C . LEU A 1 173 ? -6.991 -0.427 14.170 1.00 94.69 173 LEU A C 1
ATOM 1403 O O . LEU A 1 173 ? -7.034 0.588 14.863 1.00 94.69 173 LEU A O 1
ATOM 1407 N N . ARG A 1 174 ? -7.353 -1.626 14.643 1.00 95.06 174 ARG A N 1
ATOM 1408 C CA . ARG A 1 174 ? -7.827 -1.849 16.018 1.00 95.06 174 ARG A CA 1
ATOM 1409 C C . ARG A 1 174 ? -6.694 -1.973 17.029 1.00 95.06 174 ARG A C 1
ATOM 1411 O O . ARG A 1 174 ? -6.853 -1.541 18.166 1.00 95.06 174 ARG A O 1
ATOM 1418 N N . PHE A 1 175 ? -5.592 -2.612 16.650 1.00 93.62 175 PHE A N 1
ATOM 1419 C CA . PHE A 1 175 ? -4.552 -3.036 17.594 1.00 93.62 175 PHE A CA 1
ATOM 1420 C C . PHE A 1 175 ? -3.165 -2.455 17.306 1.00 93.62 175 PHE A C 1
ATOM 1422 O O . PHE A 1 175 ? -2.226 -2.740 18.048 1.00 93.62 175 PHE A O 1
ATOM 1429 N N . GLY A 1 176 ? -3.019 -1.662 16.245 1.00 92.00 176 GLY A N 1
ATOM 1430 C CA . GLY A 1 176 ? -1.719 -1.285 15.707 1.00 92.00 176 GLY A CA 1
ATOM 1431 C C . GLY A 1 176 ? -1.081 -2.416 14.897 1.00 92.00 176 GLY A C 1
ATOM 1432 O O . GLY A 1 176 ? -1.635 -3.508 14.739 1.00 92.00 176 GLY A O 1
ATOM 1433 N N . SER A 1 177 ? 0.115 -2.152 14.380 1.00 88.06 177 SER A N 1
ATOM 1434 C CA . SER A 1 177 ? 0.852 -3.060 13.498 1.00 88.06 177 SER A CA 1
ATOM 1435 C C . SER A 1 177 ? 2.266 -3.280 14.032 1.00 88.06 177 SER A C 1
ATOM 1437 O O . SER A 1 177 ? 3.022 -2.333 14.245 1.00 88.06 177 SER A O 1
ATOM 1439 N N . ASP A 1 178 ? 2.662 -4.533 14.245 1.00 80.94 178 ASP A N 1
ATOM 1440 C CA . ASP A 1 178 ? 3.997 -4.834 14.765 1.00 80.94 178 ASP A CA 1
ATOM 1441 C C . ASP A 1 178 ? 5.074 -4.501 13.708 1.00 80.94 178 ASP A C 1
ATOM 1443 O O . ASP A 1 178 ? 4.967 -4.855 12.533 1.00 80.94 178 ASP A O 1
ATOM 1447 N N . THR A 1 179 ? 6.151 -3.824 14.121 1.00 71.62 179 THR A N 1
ATOM 1448 C CA . THR A 1 179 ? 7.295 -3.502 13.250 1.00 71.62 179 THR A CA 1
ATOM 1449 C C . THR A 1 179 ? 8.507 -4.324 13.655 1.00 71.62 179 THR A C 1
ATOM 1451 O O . THR A 1 179 ? 9.296 -3.907 14.505 1.00 71.62 179 THR A O 1
ATOM 1454 N N . LEU A 1 180 ? 8.664 -5.508 13.058 1.00 72.75 180 LEU A N 1
ATOM 1455 C CA . LEU A 1 180 ? 9.647 -6.502 13.506 1.00 72.75 180 LEU A CA 1
ATOM 1456 C C . LEU A 1 180 ? 9.458 -6.788 15.011 1.00 72.75 180 LEU A C 1
ATOM 1458 O O . LEU A 1 180 ? 8.454 -7.392 15.372 1.00 72.75 180 LEU A O 1
ATOM 1462 N N . PHE A 1 181 ? 10.358 -6.339 15.896 1.00 60.38 181 PHE A N 1
ATOM 1463 C CA . PHE A 1 181 ? 10.212 -6.515 17.353 1.00 60.38 181 PHE A CA 1
ATOM 1464 C C . PHE A 1 181 ? 9.672 -5.273 18.091 1.00 60.38 181 PHE A C 1
ATOM 1466 O O . PHE A 1 181 ? 9.520 -5.307 19.313 1.00 60.38 181 PHE A O 1
ATOM 1473 N N . ASN A 1 182 ? 9.380 -4.173 17.388 1.00 64.44 182 ASN A N 1
ATOM 1474 C CA . ASN A 1 182 ? 8.877 -2.934 17.982 1.00 64.44 182 ASN A CA 1
ATOM 1475 C C . ASN A 1 182 ? 7.359 -2.793 17.775 1.00 64.44 182 ASN A C 1
ATOM 1477 O O . ASN A 1 182 ? 6.882 -2.685 16.646 1.00 64.44 182 ASN A O 1
ATOM 1481 N N . LYS A 1 183 ? 6.613 -2.754 18.886 1.00 68.50 183 LYS A N 1
ATOM 1482 C CA . LYS A 1 183 ? 5.145 -2.608 18.906 1.00 68.50 183 LYS A CA 1
ATOM 1483 C C . LYS A 1 183 ? 4.654 -1.181 19.173 1.00 68.50 183 LYS A C 1
ATOM 1485 O O . LYS A 1 183 ? 3.458 -0.935 19.181 1.00 68.50 183 LYS A O 1
ATOM 1490 N N . LYS A 1 184 ? 5.566 -0.249 19.468 1.00 71.31 184 LYS A N 1
ATOM 1491 C CA . LYS A 1 184 ? 5.240 1.119 19.907 1.00 71.31 184 LYS A CA 1
ATOM 1492 C C . LYS A 1 184 ? 5.269 2.145 18.782 1.00 71.31 184 LYS A C 1
ATOM 1494 O O . LYS A 1 184 ? 4.584 3.150 18.887 1.00 71.31 184 LYS A O 1
ATOM 1499 N N . ILE A 1 185 ? 6.075 1.917 17.744 1.00 79.12 185 ILE A N 1
ATOM 1500 C CA . ILE A 1 185 ? 6.188 2.848 16.606 1.00 79.12 185 ILE A CA 1
ATOM 1501 C C . ILE A 1 185 ? 4.854 2.957 15.856 1.00 79.12 185 ILE A C 1
ATOM 1503 O O . ILE A 1 185 ? 4.511 4.015 15.346 1.00 79.12 185 ILE A O 1
ATOM 1507 N N . GLN A 1 186 ? 4.104 1.861 15.795 1.00 85.06 186 GLN A N 1
ATOM 1508 C CA . GLN A 1 186 ? 2.845 1.761 15.068 1.00 85.06 186 GLN A CA 1
ATOM 1509 C C . GLN A 1 186 ? 1.746 1.228 15.989 1.00 85.06 186 GLN A C 1
ATOM 1511 O O . GLN A 1 186 ? 1.102 0.225 15.681 1.00 85.06 186 GLN A O 1
ATOM 1516 N N . ASP A 1 187 ? 1.566 1.879 17.141 1.00 90.38 187 ASP A N 1
ATOM 1517 C CA . ASP A 1 187 ? 0.370 1.652 17.951 1.00 90.38 187 ASP A CA 1
ATOM 1518 C C . ASP A 1 187 ? -0.901 2.022 17.163 1.00 90.38 187 ASP A C 1
ATOM 1520 O O . ASP A 1 187 ? -0.840 2.642 16.100 1.00 90.38 187 ASP A O 1
ATOM 1524 N N . ASP A 1 188 ? -2.064 1.604 17.652 1.00 92.56 188 ASP A N 1
ATOM 1525 C CA . ASP A 1 188 ? -3.358 1.857 17.007 1.00 92.56 188 ASP A CA 1
ATOM 1526 C C . ASP A 1 188 ? -3.617 3.358 16.778 1.00 92.56 188 ASP A C 1
ATOM 1528 O O . ASP A 1 188 ? -4.124 3.754 15.726 1.00 92.56 188 ASP A O 1
ATOM 1532 N N . ALA A 1 189 ? -3.191 4.194 17.729 1.00 92.69 189 ALA A N 1
ATOM 1533 C CA . ALA A 1 189 ? -3.237 5.647 17.641 1.00 92.69 189 ALA A CA 1
ATOM 1534 C C . ALA A 1 189 ? -2.424 6.183 16.452 1.00 92.69 189 ALA A C 1
ATOM 1536 O O . ALA A 1 189 ? -2.957 6.953 15.660 1.00 92.69 189 ALA A O 1
ATOM 1537 N N . ALA A 1 190 ? -1.164 5.769 16.290 1.00 91.81 190 ALA A N 1
ATOM 1538 C CA . ALA A 1 190 ? -0.325 6.179 15.165 1.00 91.81 190 ALA A CA 1
ATOM 1539 C C . ALA A 1 190 ? -0.868 5.626 13.847 1.00 91.81 190 ALA A C 1
ATOM 1541 O O . ALA A 1 190 ? -0.984 6.346 12.855 1.00 91.81 190 ALA A O 1
ATOM 1542 N N . PHE A 1 191 ? -1.219 4.340 13.838 1.00 91.69 191 PHE A N 1
ATOM 1543 C CA . PHE A 1 191 ? -1.513 3.595 12.624 1.00 91.69 191 PHE A CA 1
ATOM 1544 C C . PHE A 1 191 ? -2.722 4.150 11.869 1.00 91.69 191 PHE A C 1
ATOM 1546 O O . PHE A 1 191 ? -2.670 4.286 10.647 1.00 91.69 191 PHE A O 1
ATOM 1553 N N . ILE A 1 192 ? -3.780 4.546 12.582 1.00 92.38 192 ILE A N 1
ATOM 1554 C CA . ILE A 1 192 ? -4.968 5.140 11.956 1.00 92.38 192 ILE A CA 1
ATOM 1555 C C . ILE A 1 192 ? -4.710 6.537 11.370 1.00 92.38 192 ILE A C 1
ATOM 1557 O O . ILE A 1 192 ? -5.435 6.952 10.470 1.00 92.38 192 ILE A O 1
ATOM 1561 N N . THR A 1 193 ? -3.660 7.248 11.804 1.00 93.00 193 THR A N 1
ATOM 1562 C CA . THR A 1 193 ? -3.274 8.530 11.180 1.00 93.00 193 THR A CA 1
ATOM 1563 C C . THR A 1 193 ? -2.632 8.355 9.800 1.00 93.00 193 THR A C 1
ATOM 1565 O O . THR A 1 193 ? -2.510 9.315 9.031 1.00 93.00 193 THR A O 1
ATOM 1568 N N . PHE A 1 194 ? -2.220 7.135 9.442 1.00 92.50 194 PHE A N 1
ATOM 1569 C CA . PHE A 1 194 ? -1.631 6.851 8.137 1.00 92.50 194 PHE A CA 1
ATOM 1570 C C . PHE A 1 194 ? -2.715 6.687 7.090 1.00 92.50 194 PHE A C 1
ATOM 1572 O O . PHE A 1 194 ? -3.056 5.588 6.683 1.00 92.50 194 PHE A O 1
ATOM 1579 N N . ARG A 1 195 ? -3.193 7.808 6.586 1.00 91.94 195 ARG A N 1
ATOM 1580 C CA . ARG A 1 195 ? -4.042 7.955 5.406 1.00 91.94 195 ARG A CA 1
ATOM 1581 C C . ARG A 1 195 ? -4.198 6.712 4.483 1.00 91.94 195 ARG A C 1
ATOM 1583 O O . ARG A 1 195 ? -5.313 6.182 4.417 1.00 91.94 195 ARG A O 1
ATOM 1590 N N . PRO A 1 196 ? -3.155 6.154 3.826 1.00 90.31 196 PRO A N 1
ATOM 1591 C CA . PRO A 1 196 ? -3.341 5.002 2.932 1.00 90.31 196 PRO A CA 1
ATOM 1592 C C . PRO A 1 196 ? -3.902 3.731 3.575 1.00 90.31 196 PRO A C 1
ATOM 1594 O O . PRO A 1 196 ? -4.438 2.909 2.835 1.00 90.31 196 PRO A O 1
ATOM 1597 N N . VAL A 1 197 ? -3.829 3.544 4.899 1.00 91.81 197 VAL A N 1
ATOM 1598 C CA . VAL A 1 197 ? -4.420 2.359 5.547 1.00 91.81 197 VAL A CA 1
ATOM 1599 C C . VAL A 1 197 ? -5.935 2.312 5.349 1.00 91.81 197 VAL A C 1
ATOM 1601 O O . VAL A 1 197 ? -6.494 1.237 5.153 1.00 91.81 197 VAL A O 1
ATOM 1604 N N . LEU A 1 198 ? -6.593 3.475 5.285 1.00 92.94 198 LEU A N 1
ATOM 1605 C CA . LEU A 1 198 ? -8.018 3.577 4.953 1.00 92.94 198 LEU A CA 1
ATOM 1606 C C . LEU A 1 198 ? -8.269 3.308 3.460 1.00 92.94 198 LEU A C 1
ATOM 1608 O O . LEU A 1 198 ? -9.330 2.822 3.080 1.00 92.94 198 LEU A O 1
ATOM 1612 N N . GLY A 1 199 ? -7.263 3.524 2.608 1.00 90.75 199 GLY A N 1
ATOM 1613 C CA . GLY A 1 199 ? -7.278 3.130 1.196 1.00 90.75 199 GLY A CA 1
ATOM 1614 C C . GLY A 1 199 ? -7.299 1.620 0.968 1.00 90.75 199 GLY A C 1
ATOM 1615 O O . GLY A 1 199 ? -7.705 1.186 -0.107 1.00 90.75 199 GLY A O 1
ATOM 1616 N N . PHE A 1 200 ? -6.908 0.823 1.965 1.00 92.25 200 PHE A N 1
ATOM 1617 C CA . PHE A 1 200 ? -6.938 -0.641 1.901 1.00 92.25 200 PHE A CA 1
ATOM 1618 C C . PHE A 1 200 ? -8.266 -1.241 2.351 1.00 92.25 200 PHE A C 1
ATOM 1620 O O . PHE A 1 200 ? -8.421 -2.461 2.309 1.00 92.25 200 PHE A O 1
ATOM 1627 N N . LEU A 1 201 ? -9.228 -0.419 2.767 1.00 93.44 201 LEU A N 1
ATOM 1628 C CA . LEU A 1 201 ? -10.556 -0.908 3.106 1.00 93.44 201 LEU A CA 1
ATOM 1629 C C . LEU A 1 201 ? -11.242 -1.508 1.861 1.00 93.44 201 LEU A C 1
ATOM 1631 O O . LEU A 1 201 ? -11.104 -0.955 0.765 1.00 93.44 201 LEU A O 1
ATOM 1635 N N . PRO A 1 202 ? -11.969 -2.633 1.993 1.00 91.69 202 PRO A N 1
ATOM 1636 C CA . PRO A 1 202 ? -12.538 -3.332 0.841 1.00 91.69 202 PRO A CA 1
ATOM 1637 C C . PRO A 1 202 ? -13.624 -2.524 0.129 1.00 91.69 202 PRO A C 1
ATOM 1639 O O . PRO A 1 202 ? -14.730 -2.333 0.631 1.00 91.69 202 PRO A O 1
ATOM 1642 N N . TRP A 1 203 ? -13.319 -2.068 -1.085 1.00 85.62 203 TRP A N 1
ATOM 1643 C CA . TRP A 1 203 ? -14.221 -1.223 -1.874 1.00 85.62 203 TRP A CA 1
ATOM 1644 C C . TRP A 1 203 ? -15.524 -1.928 -2.275 1.00 85.62 203 TRP A C 1
ATOM 1646 O O . TRP A 1 203 ? -16.586 -1.315 -2.368 1.00 85.62 203 TRP A O 1
ATOM 1656 N N . ASN A 1 204 ? -15.451 -3.241 -2.487 1.00 84.38 204 ASN A N 1
ATOM 1657 C CA . ASN A 1 204 ? -16.585 -4.078 -2.872 1.00 84.38 204 ASN A CA 1
ATOM 1658 C C . ASN A 1 204 ? -17.600 -4.306 -1.736 1.00 84.38 204 ASN A C 1
ATOM 1660 O O . ASN A 1 204 ? -18.598 -4.980 -1.972 1.00 84.38 204 ASN A O 1
ATOM 1664 N N . ARG A 1 205 ? -17.370 -3.750 -0.533 1.00 88.94 205 ARG A N 1
ATOM 1665 C CA . ARG A 1 205 ? -18.233 -3.881 0.658 1.00 88.94 205 ARG A CA 1
ATOM 1666 C C . ARG A 1 205 ? -18.330 -5.298 1.225 1.00 88.94 205 ARG A C 1
ATOM 1668 O O . ARG A 1 205 ? -19.151 -5.531 2.106 1.00 88.94 205 ARG A O 1
ATOM 1675 N N . ILE A 1 206 ? -17.510 -6.229 0.736 1.00 85.69 206 ILE A N 1
ATOM 1676 C CA . ILE A 1 206 ? -17.536 -7.640 1.127 1.00 85.69 206 ILE A CA 1
ATOM 1677 C C . ILE A 1 206 ? -16.210 -7.969 1.803 1.00 85.69 206 ILE A C 1
ATOM 1679 O O . ILE A 1 206 ? -15.206 -8.241 1.148 1.00 85.69 206 ILE A O 1
ATOM 1683 N N . ALA A 1 207 ? -16.220 -7.939 3.131 1.00 93.50 207 ALA A N 1
ATOM 1684 C CA . ALA A 1 207 ? -15.109 -8.417 3.955 1.00 93.50 207 ALA A CA 1
ATOM 1685 C C . ALA A 1 207 ? -15.573 -9.096 5.245 1.00 93.50 207 ALA A C 1
ATOM 1687 O O . ALA A 1 207 ? -14.747 -9.525 6.050 1.00 93.50 207 ALA A O 1
ATOM 1688 N N . PHE A 1 208 ? -16.883 -9.159 5.468 1.00 96.75 208 PHE A N 1
ATOM 1689 C CA . PHE A 1 208 ? -17.477 -9.708 6.671 1.00 96.75 208 PHE A CA 1
ATOM 1690 C C . PHE A 1 208 ? -18.433 -10.831 6.326 1.00 96.75 208 PHE A C 1
ATOM 1692 O O . PHE A 1 208 ? -19.156 -10.757 5.334 1.00 96.75 208 PHE A O 1
ATOM 1699 N N . ARG A 1 209 ? -18.448 -11.847 7.184 1.00 96.94 209 ARG A N 1
ATOM 1700 C CA . ARG A 1 209 ? -19.412 -12.939 7.135 1.00 96.94 209 ARG A CA 1
ATOM 1701 C C . ARG A 1 209 ? -19.977 -13.177 8.519 1.00 96.94 209 ARG A C 1
ATOM 1703 O O . ARG A 1 209 ? -19.221 -13.260 9.484 1.00 96.94 209 ARG A O 1
ATOM 1710 N N . ASP A 1 210 ? -21.289 -13.248 8.624 1.00 96.12 210 ASP A N 1
ATOM 1711 C CA . ASP A 1 210 ? -21.949 -13.455 9.904 1.00 96.12 210 ASP A CA 1
ATOM 1712 C C . ASP A 1 210 ? -21.649 -14.863 10.448 1.00 96.12 210 ASP A C 1
ATOM 1714 O O . ASP A 1 210 ? -21.654 -15.845 9.705 1.00 96.12 210 ASP A O 1
ATOM 1718 N N . ILE A 1 211 ? -21.316 -14.960 11.737 1.00 96.88 211 ILE A N 1
ATOM 1719 C CA . ILE A 1 211 ? -20.872 -16.210 12.369 1.00 96.88 211 ILE A CA 1
ATOM 1720 C C . ILE A 1 211 ? -21.995 -17.237 12.527 1.00 96.88 211 ILE A C 1
ATOM 1722 O O . ILE A 1 211 ? -21.717 -18.436 12.502 1.00 96.88 211 ILE A O 1
ATOM 1726 N N . ASP A 1 212 ? -23.243 -16.784 12.651 1.00 95.12 212 ASP A N 1
ATOM 1727 C CA . ASP A 1 212 ? -24.392 -17.648 12.912 1.00 95.12 212 ASP A CA 1
ATOM 1728 C C . ASP A 1 212 ? -25.032 -18.135 11.605 1.00 95.12 212 ASP A C 1
ATOM 1730 O O . ASP A 1 212 ? -25.386 -19.307 11.470 1.00 95.12 212 ASP A O 1
ATOM 1734 N N . THR A 1 213 ? -25.153 -17.245 10.618 1.00 95.25 213 THR A N 1
ATOM 1735 C CA . THR A 1 213 ? -25.803 -17.522 9.324 1.00 95.25 213 THR A CA 1
ATOM 1736 C C . THR A 1 213 ? -24.824 -17.920 8.221 1.00 95.25 213 THR A C 1
ATOM 1738 O O . THR A 1 213 ? -25.226 -18.556 7.248 1.00 95.25 213 THR A O 1
ATOM 1741 N N . ASN A 1 214 ? -23.536 -17.583 8.365 1.00 94.81 214 ASN A N 1
ATOM 1742 C CA . ASN A 1 214 ? -22.504 -17.747 7.338 1.00 94.81 214 ASN A CA 1
ATOM 1743 C C . ASN A 1 214 ? -22.810 -16.981 6.028 1.00 94.81 214 ASN A C 1
ATOM 1745 O O . ASN A 1 214 ? -22.256 -17.303 4.975 1.00 94.81 214 ASN A O 1
ATOM 1749 N N . GLU A 1 215 ? -23.663 -15.955 6.088 1.00 95.00 215 GLU A N 1
ATOM 1750 C CA . GLU A 1 215 ? -23.970 -15.054 4.973 1.00 95.00 215 GLU A CA 1
ATOM 1751 C C . GLU A 1 215 ? -23.034 -13.838 4.960 1.00 95.00 215 GLU A C 1
ATOM 1753 O O . GLU A 1 215 ? -22.561 -13.378 6.005 1.00 95.00 215 GLU A O 1
ATOM 1758 N N . ASP A 1 216 ? -22.746 -13.315 3.766 1.00 95.12 216 ASP A N 1
ATOM 1759 C CA . ASP A 1 216 ? -21.906 -12.127 3.617 1.00 95.12 216 ASP A CA 1
ATOM 1760 C C . ASP A 1 216 ? -22.625 -10.886 4.181 1.00 95.12 216 ASP A C 1
ATOM 1762 O O . ASP A 1 216 ? -23.792 -10.619 3.887 1.00 95.12 216 ASP A O 1
ATOM 1766 N N . VAL A 1 217 ? -21.906 -10.098 4.983 1.00 94.44 217 VAL A N 1
ATOM 1767 C CA . VAL A 1 217 ? -22.404 -8.863 5.598 1.00 94.44 217 VAL A CA 1
ATOM 1768 C C . VAL A 1 217 ? -21.834 -7.670 4.843 1.00 94.44 217 VAL A C 1
ATOM 1770 O O . VAL A 1 217 ? -20.636 -7.389 4.899 1.00 94.44 217 VAL A O 1
ATOM 1773 N N . TYR A 1 218 ? -22.717 -6.946 4.161 1.00 93.19 218 TYR A N 1
ATOM 1774 C CA . TYR A 1 218 ? -22.350 -5.787 3.355 1.00 93.19 218 TYR A CA 1
ATOM 1775 C C . TYR A 1 218 ? -22.236 -4.526 4.210 1.00 93.19 218 TYR A C 1
ATOM 1777 O O . TYR A 1 218 ? -23.190 -4.133 4.880 1.00 93.19 218 TYR A O 1
ATOM 1785 N N . VAL A 1 219 ? -21.079 -3.867 4.145 1.00 91.44 219 VAL A N 1
ATOM 1786 C CA . VAL A 1 219 ? -20.768 -2.666 4.933 1.00 91.44 219 VAL A CA 1
ATOM 1787 C C . VAL A 1 219 ? -20.157 -1.584 4.045 1.00 91.44 219 VAL A C 1
ATOM 1789 O O . VAL A 1 219 ? -19.250 -1.855 3.260 1.00 91.44 219 VAL A O 1
ATOM 1792 N N . ASP A 1 220 ? -20.622 -0.338 4.179 1.00 93.56 220 ASP A N 1
ATOM 1793 C CA . ASP A 1 220 ? -19.941 0.815 3.579 1.00 93.56 220 ASP A CA 1
ATOM 1794 C C . ASP A 1 220 ? -18.823 1.298 4.513 1.00 93.56 220 ASP A C 1
ATOM 1796 O O . ASP A 1 220 ? -19.034 2.127 5.395 1.00 93.56 220 ASP A O 1
ATOM 1800 N N . TYR A 1 221 ? -17.611 0.771 4.320 1.00 93.81 221 TYR A N 1
ATOM 1801 C CA . TYR A 1 221 ? -16.440 1.126 5.132 1.00 93.81 221 TYR A CA 1
ATOM 1802 C C . TYR A 1 221 ? -16.039 2.604 5.034 1.00 93.81 221 TYR A C 1
ATOM 1804 O O . TYR A 1 221 ? -15.201 3.052 5.811 1.00 93.81 221 TYR A O 1
ATOM 1812 N N . PHE A 1 222 ? -16.615 3.365 4.100 1.00 94.31 222 PHE A N 1
ATOM 1813 C CA . PHE A 1 222 ? -16.335 4.785 3.908 1.00 94.31 222 PHE A CA 1
ATOM 1814 C C . PHE A 1 222 ? -17.430 5.695 4.483 1.00 94.31 222 PHE A C 1
ATOM 1816 O O . PHE A 1 222 ? -17.325 6.911 4.353 1.00 94.31 222 PHE A O 1
ATOM 1823 N N . ASP A 1 223 ? -18.468 5.143 5.125 1.00 95.38 223 ASP A N 1
ATOM 1824 C CA . ASP A 1 223 ? -19.452 5.922 5.882 1.00 95.38 223 ASP A CA 1
ATOM 1825 C C . ASP A 1 223 ? -19.013 6.045 7.346 1.00 95.38 223 ASP A C 1
ATOM 1827 O O . ASP A 1 223 ? -18.995 5.062 8.087 1.00 95.38 223 ASP A O 1
ATOM 1831 N N . ILE A 1 224 ? -18.710 7.266 7.797 1.00 96.31 224 ILE A N 1
ATOM 1832 C CA . ILE A 1 224 ? -18.339 7.552 9.190 1.00 96.31 224 ILE A CA 1
ATOM 1833 C C . ILE A 1 224 ? -19.360 7.025 10.205 1.00 96.31 224 ILE A C 1
ATOM 1835 O O . ILE A 1 224 ? -18.989 6.664 11.323 1.00 96.31 224 ILE A O 1
ATOM 1839 N N . LYS A 1 225 ? -20.644 6.932 9.838 1.00 96.19 225 LYS A N 1
ATOM 1840 C CA . LYS A 1 225 ? -21.691 6.410 10.724 1.00 96.19 225 LYS A CA 1
ATOM 1841 C C . LYS A 1 225 ? -21.446 4.955 11.089 1.00 96.19 225 LYS A C 1
ATOM 1843 O O . LYS A 1 225 ? -21.727 4.583 12.225 1.00 96.19 225 LYS A O 1
ATOM 1848 N N . GLU A 1 226 ? -20.888 4.157 10.180 1.00 95.44 226 GLU A N 1
ATOM 1849 C CA . GLU A 1 226 ? -20.509 2.777 10.479 1.00 95.44 226 GLU A CA 1
ATOM 1850 C C . GLU A 1 226 ? -19.407 2.731 11.546 1.00 95.44 226 GLU A C 1
ATOM 1852 O O . GLU A 1 226 ? -19.501 1.964 12.499 1.00 95.44 226 GLU A O 1
ATOM 1857 N N . TRP A 1 227 ? -18.412 3.613 11.477 1.00 96.06 227 TRP A N 1
ATOM 1858 C CA . TRP A 1 227 ? -17.342 3.681 12.479 1.00 96.06 227 TRP A CA 1
ATOM 1859 C C . TRP A 1 227 ? -17.848 4.190 13.832 1.00 96.06 227 TRP A C 1
ATOM 1861 O O . TRP A 1 227 ? -17.506 3.641 14.872 1.00 96.06 227 TRP A O 1
ATOM 1871 N N . LEU A 1 228 ? -18.708 5.211 13.846 1.00 95.75 228 LEU A N 1
ATOM 1872 C CA . LEU A 1 228 ? -19.291 5.744 15.086 1.00 95.75 228 LEU A CA 1
ATOM 1873 C C . LEU A 1 228 ? -20.243 4.757 15.768 1.00 95.75 228 LEU A C 1
ATOM 1875 O O . LEU A 1 228 ? -20.445 4.819 16.979 1.00 95.75 228 LEU A O 1
ATOM 1879 N N . LYS A 1 229 ? -20.856 3.865 14.994 1.00 94.56 229 LYS A N 1
ATOM 1880 C CA . LYS A 1 229 ? -21.797 2.863 15.487 1.00 94.56 229 LYS A CA 1
ATOM 1881 C C . LYS A 1 229 ? -21.097 1.596 15.969 1.00 94.56 229 LYS A C 1
ATOM 1883 O O . LYS A 1 229 ? -21.530 0.998 16.959 1.00 94.56 229 LYS A O 1
ATOM 1888 N N . ASN A 1 230 ? -20.052 1.177 15.258 1.00 93.94 230 ASN A N 1
ATOM 1889 C CA . ASN A 1 230 ? -19.368 -0.086 15.478 1.00 93.94 230 ASN A CA 1
ATOM 1890 C C . ASN A 1 230 ? -18.004 0.134 16.136 1.00 93.94 230 ASN A C 1
ATOM 1892 O O . ASN A 1 230 ? -17.241 1.015 15.754 1.00 93.94 230 ASN A O 1
ATOM 1896 N N . ASP A 1 231 ? -17.659 -0.705 17.108 1.00 89.94 231 ASP A N 1
ATOM 1897 C CA . ASP A 1 231 ? -16.398 -0.592 17.844 1.00 89.94 231 ASP A CA 1
ATOM 1898 C C . ASP A 1 231 ? -15.212 -1.187 17.056 1.00 89.94 231 ASP A C 1
ATOM 1900 O O . ASP A 1 231 ? -14.578 -2.152 17.473 1.00 89.94 231 ASP A O 1
ATOM 1904 N N . TRP A 1 232 ? -14.942 -0.667 15.855 1.00 94.06 232 TRP A N 1
ATOM 1905 C CA . TRP A 1 232 ? -13.864 -1.159 14.980 1.00 94.06 232 TRP A CA 1
ATOM 1906 C C . TRP A 1 232 ? -12.504 -0.542 15.292 1.00 94.06 232 TRP A C 1
ATOM 1908 O O . TRP A 1 232 ? -11.478 -1.141 14.987 1.00 94.06 232 TRP A O 1
ATOM 1918 N N . VAL A 1 233 ? -12.477 0.632 15.925 1.00 94.56 233 VAL A N 1
ATOM 1919 C CA . VAL A 1 233 ? -11.244 1.341 16.299 1.00 94.56 233 VAL A CA 1
ATOM 1920 C C . VAL A 1 233 ? -11.397 2.002 17.658 1.00 94.56 233 VAL A C 1
ATOM 1922 O O . VAL A 1 233 ? -12.424 2.609 17.943 1.00 94.56 233 VAL A O 1
ATOM 1925 N N . ASN A 1 234 ? -10.358 1.938 18.487 1.00 94.06 234 ASN A N 1
ATOM 1926 C CA . ASN A 1 234 ? -10.415 2.496 19.841 1.00 94.06 234 ASN A CA 1
ATOM 1927 C C . ASN A 1 234 ? -10.440 4.033 19.826 1.00 94.06 234 ASN A C 1
ATOM 1929 O O . ASN A 1 234 ? -11.074 4.662 20.667 1.00 94.06 234 ASN A O 1
ATOM 1933 N N . ILE A 1 235 ? -9.790 4.653 18.832 1.00 90.38 235 ILE A N 1
ATOM 1934 C CA . ILE A 1 235 ? -9.549 6.103 18.774 1.00 90.38 235 ILE A CA 1
ATOM 1935 C C . ILE A 1 235 ? -10.828 6.966 18.723 1.00 90.38 235 ILE A C 1
ATOM 1937 O O . ILE A 1 235 ? -10.766 8.168 18.927 1.00 90.38 235 ILE A O 1
ATOM 1941 N N . ILE A 1 236 ? -12.003 6.411 18.443 1.00 92.31 236 ILE A N 1
ATOM 1942 C CA . ILE A 1 236 ? -13.263 7.179 18.488 1.00 92.31 236 ILE A CA 1
ATOM 1943 C C . ILE A 1 236 ? -14.146 6.783 19.677 1.00 92.31 236 ILE A C 1
ATOM 1945 O O . ILE A 1 236 ? -15.015 7.558 20.086 1.00 92.31 236 ILE A O 1
ATOM 1949 N N . HIS A 1 237 ? -13.915 5.606 20.260 1.00 91.69 237 HIS A N 1
ATOM 1950 C CA . HIS A 1 237 ? -14.742 5.030 21.325 1.00 91.69 237 HIS A CA 1
ATOM 1951 C C . HIS A 1 237 ? -14.136 5.198 22.716 1.00 91.69 237 HIS A C 1
ATOM 1953 O O . HIS A 1 237 ? -14.866 5.183 23.704 1.00 91.69 237 HIS A O 1
ATOM 1959 N N . GLU A 1 238 ? -12.834 5.458 22.790 1.00 91.94 238 GLU A N 1
ATOM 1960 C CA . GLU A 1 238 ? -12.083 5.605 24.030 1.00 91.94 238 GLU A CA 1
ATOM 1961 C C . GLU A 1 238 ? -11.318 6.941 24.086 1.00 91.94 238 GLU A C 1
ATOM 1963 O O . GLU A 1 238 ? -10.886 7.506 23.072 1.00 91.94 238 GLU A O 1
ATOM 1968 N N . ASP A 1 239 ? -11.109 7.427 25.311 1.00 89.44 239 ASP A N 1
ATOM 1969 C CA . ASP A 1 239 ? -10.230 8.552 25.623 1.00 89.44 239 ASP A CA 1
ATOM 1970 C C . ASP A 1 239 ? -9.152 8.087 26.609 1.00 89.44 239 ASP A C 1
ATOM 1972 O O . ASP A 1 239 ? -9.437 7.615 27.709 1.00 89.44 239 ASP A O 1
ATOM 1976 N N . ASN A 1 240 ? -7.890 8.233 26.211 1.00 92.56 240 ASN A N 1
ATOM 1977 C CA . ASN A 1 240 ? -6.724 8.016 27.060 1.00 92.56 240 ASN A CA 1
ATOM 1978 C C . ASN A 1 240 ? -5.646 9.062 26.725 1.00 92.56 240 ASN A C 1
ATOM 1980 O O . ASN A 1 240 ? -5.785 9.824 25.770 1.00 92.56 240 ASN A O 1
ATOM 1984 N N . LEU A 1 241 ? -4.557 9.112 27.498 1.00 92.31 241 LEU A N 1
ATOM 1985 C CA . LEU A 1 241 ? -3.502 10.110 27.277 1.00 92.31 241 LEU A CA 1
ATOM 1986 C C . LEU A 1 241 ? -2.910 10.044 25.860 1.00 92.31 241 LEU A C 1
ATOM 1988 O O . LEU A 1 241 ? -2.735 11.084 25.236 1.00 92.31 241 LEU A O 1
ATOM 1992 N N . ARG A 1 242 ? -2.666 8.838 25.329 1.00 91.94 242 ARG A N 1
ATOM 1993 C CA . ARG A 1 242 ? -2.097 8.638 23.988 1.00 91.94 242 ARG A CA 1
ATOM 1994 C C . ARG A 1 242 ? -3.015 9.170 22.885 1.00 91.94 242 ARG A C 1
ATOM 1996 O O . ARG A 1 242 ? -2.556 9.728 21.898 1.00 91.94 242 ARG A O 1
ATOM 2003 N N . TYR A 1 243 ? -4.312 9.013 23.065 1.00 94.19 243 TYR A N 1
ATOM 2004 C CA . TYR A 1 243 ? -5.350 9.512 22.177 1.00 94.19 243 TYR A CA 1
ATOM 2005 C C . TYR A 1 243 ? -5.516 11.029 22.240 1.00 94.19 243 TYR A C 1
ATOM 2007 O O . TYR A 1 243 ? -5.649 11.674 21.202 1.00 94.19 243 TYR A O 1
ATOM 2015 N N . LEU A 1 244 ? -5.433 11.604 23.439 1.00 93.00 244 LEU A N 1
ATOM 2016 C CA . LEU A 1 244 ? -5.467 13.051 23.638 1.00 93.00 244 LEU A CA 1
ATOM 2017 C C . LEU A 1 244 ? -4.217 13.750 23.072 1.00 93.00 244 LEU A C 1
ATOM 2019 O O . LEU A 1 244 ? -4.314 14.916 22.700 1.00 93.00 244 LEU A O 1
ATOM 2023 N N . GLU A 1 245 ? -3.076 13.051 22.947 1.00 92.81 245 GLU A N 1
ATOM 2024 C CA . GLU A 1 245 ? -1.886 13.551 22.226 1.00 92.81 245 GLU A CA 1
ATOM 2025 C C . GLU A 1 245 ? -2.186 13.846 20.743 1.00 92.81 245 GLU A C 1
ATOM 2027 O O . GLU A 1 245 ? -1.589 14.761 20.180 1.00 92.81 245 GLU A O 1
ATOM 2032 N N . LEU A 1 246 ? -3.102 13.100 20.111 1.00 92.19 246 LEU A N 1
ATOM 2033 C CA . LEU A 1 246 ? -3.483 13.312 18.708 1.00 92.19 246 LEU A CA 1
ATOM 2034 C C . LEU A 1 246 ? -4.480 14.464 18.536 1.00 92.19 246 LEU A C 1
ATOM 2036 O O . LEU A 1 246 ? -4.480 15.138 17.507 1.00 92.19 246 LEU A O 1
ATOM 2040 N N . GLY A 1 247 ? -5.347 14.678 19.525 1.00 93.81 247 GLY A N 1
ATOM 2041 C CA . GLY A 1 247 ? -6.374 15.714 19.507 1.00 93.81 247 GLY A CA 1
ATOM 2042 C C . GLY A 1 247 ? -7.624 15.315 20.287 1.00 93.81 247 GLY A C 1
ATOM 2043 O O . GLY A 1 247 ? -7.735 14.200 20.798 1.00 93.81 247 GLY A O 1
ATOM 2044 N N . SER A 1 248 ? -8.592 16.233 20.372 1.00 95.00 248 SER A N 1
ATOM 2045 C CA . SER A 1 248 ? -9.888 15.925 20.986 1.00 95.00 248 SER A CA 1
ATOM 2046 C C . SER A 1 248 ? -10.625 14.836 20.201 1.00 95.00 248 SER A C 1
ATOM 2048 O O . SER A 1 248 ? -10.350 14.600 19.022 1.00 95.00 248 SER A O 1
ATOM 2050 N N . LYS A 1 249 ? -11.594 14.173 20.837 1.00 95.38 249 LYS A N 1
ATOM 2051 C CA . LYS A 1 249 ? -12.455 13.185 20.173 1.00 95.38 249 LYS A CA 1
ATOM 2052 C C . LYS A 1 249 ? -13.101 13.744 18.900 1.00 95.38 249 LYS A C 1
ATOM 2054 O O . LYS A 1 249 ? -13.123 13.059 17.883 1.00 95.38 249 LYS A O 1
ATOM 2059 N N . GLU A 1 250 ? -13.549 14.995 18.926 1.00 95.62 250 GLU A N 1
ATOM 2060 C CA . GLU A 1 250 ? -14.150 15.680 17.777 1.00 95.62 250 GLU A CA 1
ATOM 2061 C C . GLU A 1 250 ? -13.154 15.806 16.622 1.00 95.62 250 GLU A C 1
ATOM 2063 O O . GLU A 1 250 ? -13.485 15.422 15.504 1.00 95.62 250 GLU A O 1
ATOM 2068 N N . LYS A 1 251 ? -11.913 16.238 16.894 1.00 95.62 251 LYS A N 1
ATOM 2069 C CA . LYS A 1 251 ? -10.858 16.323 15.870 1.00 95.62 251 LYS A CA 1
ATOM 2070 C C . LYS A 1 251 ? -10.507 14.960 15.275 1.00 95.62 251 LYS A C 1
ATOM 2072 O O . LYS A 1 251 ? -10.260 14.849 14.077 1.00 95.62 251 LYS A O 1
ATOM 2077 N N . ARG A 1 252 ? -10.494 13.911 16.103 1.00 96.31 252 ARG A N 1
ATOM 2078 C CA . ARG A 1 252 ? -10.226 12.528 15.669 1.00 96.31 252 ARG A CA 1
ATOM 2079 C C . ARG A 1 252 ? -11.338 12.010 14.750 1.00 96.31 252 ARG A C 1
ATOM 2081 O O . ARG A 1 252 ? -11.041 11.403 13.723 1.00 96.31 252 ARG A O 1
ATOM 2088 N N . ILE A 1 253 ? -12.598 12.306 15.071 1.00 96.88 253 ILE A N 1
ATOM 2089 C CA . ILE A 1 253 ? -13.759 11.974 14.229 1.00 96.88 253 ILE A CA 1
ATOM 2090 C C . ILE A 1 253 ? -13.750 12.783 12.926 1.00 96.88 253 ILE A C 1
ATOM 2092 O O . ILE A 1 253 ? -13.969 12.209 11.862 1.00 96.88 253 ILE A O 1
ATOM 2096 N N . GLU A 1 254 ? -13.473 14.087 12.987 1.00 96.06 254 GLU A N 1
ATOM 2097 C CA . GLU A 1 254 ? -13.397 14.960 11.808 1.00 96.06 254 GLU A CA 1
ATOM 2098 C C . GLU A 1 254 ? -12.315 14.488 10.832 1.00 96.06 254 GLU A C 1
ATOM 2100 O O . GLU A 1 254 ? -12.575 14.348 9.635 1.00 96.06 254 GLU A O 1
ATOM 2105 N N . TYR A 1 255 ? -11.125 14.172 11.352 1.00 95.12 255 TYR A N 1
ATOM 2106 C CA . TYR A 1 255 ? -10.047 13.579 10.571 1.00 95.12 255 TYR A CA 1
ATOM 2107 C C . TYR A 1 255 ? -10.493 12.289 9.886 1.00 95.12 255 TYR A C 1
ATOM 2109 O O . TYR A 1 255 ? -10.297 12.147 8.677 1.00 95.12 255 TYR A O 1
ATOM 2117 N N . LEU A 1 256 ? -11.097 11.361 10.636 1.00 95.62 256 LEU A N 1
ATOM 2118 C CA . LEU A 1 256 ? -11.539 10.088 10.080 1.00 95.62 256 LEU A CA 1
ATOM 2119 C C . LEU A 1 256 ? -12.578 10.311 8.976 1.00 95.62 256 LEU A C 1
ATOM 2121 O O . LEU A 1 256 ? -12.411 9.761 7.892 1.00 95.62 256 LEU A O 1
ATOM 2125 N N . ASN A 1 257 ? -13.585 11.162 9.202 1.00 96.19 257 ASN A N 1
ATOM 2126 C CA . ASN A 1 257 ? -14.609 11.462 8.198 1.00 96.19 257 ASN A CA 1
ATOM 2127 C C . ASN A 1 257 ? -13.997 12.016 6.909 1.00 96.19 257 ASN A C 1
ATOM 2129 O O . ASN A 1 257 ? -14.185 11.437 5.841 1.00 96.19 257 ASN A O 1
ATOM 2133 N N . ARG A 1 258 ? -13.198 13.085 7.023 1.00 94.25 258 ARG A N 1
ATOM 2134 C CA . ARG A 1 258 ? -12.535 13.715 5.874 1.00 94.25 258 ARG A CA 1
ATOM 2135 C C . ARG A 1 258 ? -11.676 12.709 5.113 1.00 94.25 258 ARG A C 1
ATOM 2137 O O . ARG A 1 258 ? -11.694 12.654 3.889 1.00 94.25 258 ARG A O 1
ATOM 2144 N N . THR A 1 259 ? -10.934 11.881 5.841 1.00 93.12 259 THR A N 1
ATOM 2145 C CA . THR A 1 259 ? -10.019 10.913 5.237 1.00 93.12 259 THR A CA 1
ATOM 2146 C C . THR A 1 259 ? -10.767 9.775 4.537 1.00 93.12 259 THR A C 1
ATOM 2148 O O . THR A 1 259 ? -10.345 9.351 3.460 1.00 93.12 259 THR A O 1
ATOM 2151 N N . LEU A 1 260 ? -11.887 9.298 5.092 1.00 94.19 260 LEU A N 1
ATOM 2152 C CA . LEU A 1 260 ? -12.758 8.310 4.445 1.00 94.19 260 LEU A CA 1
ATOM 2153 C C . LEU A 1 260 ? -13.401 8.875 3.171 1.00 94.19 260 LEU A C 1
ATOM 2155 O O . LEU A 1 260 ? -13.369 8.204 2.140 1.00 94.19 260 LEU A O 1
ATOM 2159 N N . GLU A 1 261 ? -13.913 10.108 3.215 1.00 92.94 261 GLU A N 1
ATOM 2160 C CA . GLU A 1 261 ? -14.490 10.803 2.054 1.00 92.94 261 GLU A CA 1
ATOM 2161 C C . GLU A 1 261 ? -13.456 10.975 0.934 1.00 92.94 261 GLU A C 1
ATOM 2163 O O . GLU A 1 261 ? -13.674 10.511 -0.186 1.00 92.94 261 GLU A O 1
ATOM 2168 N N . ASN A 1 262 ? -12.278 11.519 1.248 1.00 91.19 262 ASN A N 1
ATOM 2169 C CA . ASN A 1 262 ? -11.205 11.706 0.268 1.00 91.19 262 ASN A CA 1
ATOM 2170 C C . ASN A 1 262 ? -10.713 10.372 -0.313 1.00 91.19 262 ASN A C 1
ATOM 2172 O O . ASN A 1 262 ? -10.404 10.265 -1.501 1.00 91.19 262 ASN A O 1
ATOM 2176 N N . THR A 1 263 ? -10.655 9.326 0.516 1.00 91.00 263 THR A N 1
ATOM 2177 C CA . THR A 1 263 ? -10.283 7.981 0.061 1.00 91.00 263 THR A CA 1
ATOM 2178 C C . THR A 1 263 ? -11.341 7.405 -0.880 1.00 91.00 263 THR A C 1
ATOM 2180 O O . THR A 1 263 ? -10.996 6.770 -1.879 1.00 91.00 263 THR A O 1
ATOM 2183 N N . LYS A 1 264 ? -12.624 7.651 -0.600 1.00 90.81 264 LYS A N 1
ATOM 2184 C CA . LYS A 1 264 ? -13.732 7.243 -1.463 1.00 90.81 264 LYS A CA 1
ATOM 2185 C C . LYS A 1 264 ? -13.653 7.926 -2.825 1.00 90.81 264 LYS A C 1
ATOM 2187 O O . LYS A 1 264 ? -13.721 7.246 -3.845 1.00 90.81 264 LYS A O 1
ATOM 2192 N N . GLU A 1 265 ? -13.425 9.237 -2.847 1.00 90.81 265 GLU A N 1
ATOM 2193 C CA . GLU A 1 265 ? -13.199 9.994 -4.084 1.00 90.81 265 GLU A CA 1
ATOM 2194 C C . GLU A 1 265 ? -11.968 9.493 -4.847 1.00 90.81 265 GLU A C 1
ATOM 2196 O O . GLU A 1 265 ? -12.007 9.341 -6.067 1.00 90.81 265 GLU A O 1
ATOM 2201 N N . PHE A 1 266 ? -10.882 9.168 -4.143 1.00 89.94 266 PHE A N 1
ATOM 2202 C CA . PHE A 1 266 ? -9.684 8.615 -4.765 1.00 89.94 266 PHE A CA 1
ATOM 2203 C C . PHE A 1 266 ? -9.959 7.277 -5.466 1.00 89.94 266 PHE A C 1
ATOM 2205 O O . PHE A 1 266 ? -9.525 7.097 -6.605 1.00 89.94 266 PHE A O 1
ATOM 2212 N N . HIS A 1 267 ? -10.711 6.364 -4.845 1.00 90.12 267 HIS A N 1
ATOM 2213 C CA . HIS A 1 267 ? -11.091 5.083 -5.458 1.00 90.12 267 HIS A CA 1
ATOM 2214 C C . HIS A 1 267 ? -11.949 5.257 -6.716 1.00 90.12 267 HIS A C 1
ATOM 2216 O O . HIS A 1 267 ? -11.772 4.516 -7.684 1.00 90.12 267 HIS A O 1
ATOM 2222 N N . GLU A 1 268 ? -12.809 6.280 -6.770 1.00 90.19 268 GLU A N 1
ATOM 2223 C CA . GLU A 1 268 ? -13.540 6.635 -7.996 1.00 90.19 268 GLU A CA 1
ATOM 2224 C C . GLU A 1 268 ? -12.588 6.968 -9.156 1.00 90.19 268 GLU A C 1
ATOM 2226 O O . GLU A 1 268 ? -12.864 6.620 -10.306 1.00 90.19 268 GLU A O 1
ATOM 2231 N N . THR A 1 269 ? -11.417 7.556 -8.873 1.00 90.50 269 THR A N 1
ATOM 2232 C CA . THR A 1 269 ? -10.415 7.864 -9.910 1.00 90.50 269 THR A CA 1
ATOM 2233 C C . THR A 1 269 ? -9.773 6.626 -10.533 1.00 90.50 269 THR A C 1
ATOM 2235 O O . THR A 1 269 ? -9.212 6.738 -11.625 1.00 90.50 269 THR A O 1
ATOM 2238 N N . LEU A 1 270 ? -9.853 5.464 -9.873 1.00 92.69 270 LEU A N 1
ATOM 2239 C CA . LEU A 1 270 ? -9.211 4.215 -10.292 1.00 92.69 270 LEU A CA 1
ATOM 2240 C C . LEU A 1 270 ? -10.084 3.366 -11.222 1.00 92.69 270 LEU A C 1
ATOM 2242 O O . LEU A 1 270 ? -9.578 2.433 -11.841 1.00 92.69 270 LEU A O 1
ATOM 2246 N N . LYS A 1 271 ? -11.381 3.665 -11.326 1.00 94.19 271 LYS A N 1
ATOM 2247 C CA . LYS A 1 271 ? -12.328 2.874 -12.122 1.00 94.19 271 LYS A CA 1
ATOM 2248 C C . LYS A 1 271 ? -11.986 2.883 -13.613 1.00 94.19 271 LYS A C 1
ATOM 2250 O O . LYS A 1 271 ? -11.407 3.840 -14.126 1.00 94.19 271 LYS A O 1
ATOM 2255 N N . PHE A 1 272 ? -12.402 1.819 -14.299 1.00 96.56 272 PHE A N 1
ATOM 2256 C CA . PHE A 1 272 ? -12.287 1.692 -15.749 1.00 96.56 272 PHE A CA 1
ATOM 2257 C C . PHE A 1 272 ? -12.934 2.875 -16.481 1.00 96.56 272 PHE A C 1
ATOM 2259 O O . PHE A 1 272 ? -14.051 3.292 -16.161 1.00 96.56 272 PHE A O 1
ATOM 2266 N N . ARG A 1 273 ? -12.241 3.380 -17.504 1.00 95.31 273 ARG A N 1
ATOM 2267 C CA . ARG A 1 273 ? -12.699 4.449 -18.393 1.00 95.31 273 ARG A CA 1
ATOM 2268 C C . ARG A 1 273 ? -12.802 3.909 -19.814 1.00 95.31 273 ARG A C 1
ATOM 2270 O O . ARG A 1 273 ? -11.805 3.533 -20.417 1.00 95.31 273 ARG A O 1
ATOM 2277 N N . LYS A 1 274 ? -14.021 3.858 -20.352 1.00 93.38 274 LYS A N 1
ATOM 2278 C CA . LYS A 1 274 ? -14.296 3.269 -21.675 1.00 93.38 274 LYS A CA 1
ATOM 2279 C C . LYS A 1 274 ? -13.640 4.038 -22.828 1.00 93.38 274 LYS A C 1
ATOM 2281 O O . LYS A 1 274 ? -13.349 3.456 -23.866 1.00 93.38 274 LYS A O 1
ATOM 2286 N N . ASP A 1 275 ? -13.460 5.338 -22.658 1.00 92.00 275 ASP A N 1
ATOM 2287 C CA . ASP A 1 275 ? -12.844 6.275 -23.597 1.00 92.00 275 ASP A CA 1
ATOM 2288 C C . ASP A 1 275 ? -11.321 6.404 -23.412 1.00 92.00 275 ASP A C 1
ATOM 2290 O O . ASP A 1 275 ? -10.702 7.294 -23.992 1.00 92.00 275 ASP A O 1
ATOM 2294 N N . PHE A 1 276 ? -10.716 5.523 -22.612 1.00 94.75 276 PHE A N 1
ATOM 2295 C CA . PHE A 1 276 ? -9.294 5.534 -22.306 1.00 94.75 276 PHE A CA 1
ATOM 2296 C C . PHE A 1 276 ? -8.573 4.390 -23.019 1.00 94.75 276 PHE A C 1
ATOM 2298 O O . PHE A 1 276 ? -8.963 3.227 -22.904 1.00 94.75 276 PHE A O 1
ATOM 2305 N N . ASP A 1 277 ? -7.503 4.728 -23.735 1.00 94.25 277 ASP A N 1
ATOM 2306 C CA . ASP A 1 277 ? -6.622 3.746 -24.357 1.00 94.25 277 ASP A CA 1
ATOM 2307 C C . ASP A 1 277 ? -5.569 3.299 -23.339 1.00 94.25 277 ASP A C 1
ATOM 2309 O O . ASP A 1 277 ? -4.657 4.051 -22.982 1.00 94.25 277 ASP A O 1
ATOM 2313 N N . TYR A 1 278 ? -5.760 2.105 -22.784 1.00 95.75 278 TYR A N 1
ATOM 2314 C CA . TYR A 1 278 ? -4.876 1.578 -21.753 1.00 95.75 278 TYR A CA 1
ATOM 2315 C C . TYR A 1 278 ? -3.583 1.054 -22.386 1.00 95.75 278 TYR A C 1
ATOM 2317 O O . TYR A 1 278 ? -3.656 0.191 -23.263 1.00 95.75 278 TYR A O 1
ATOM 2325 N N . PRO A 1 279 ? -2.397 1.492 -21.916 1.00 95.19 279 PRO A N 1
ATOM 2326 C CA . PRO A 1 279 ? -1.149 0.864 -22.327 1.00 95.19 279 PRO A CA 1
ATOM 2327 C C . PRO A 1 279 ? -1.104 -0.581 -21.806 1.00 95.19 279 PRO A C 1
ATOM 2329 O O . PRO A 1 279 ? -1.919 -0.961 -20.965 1.00 95.19 279 PRO A O 1
ATOM 2332 N N . PRO A 1 280 ? -0.133 -1.403 -22.226 1.00 95.56 280 PRO A N 1
ATOM 2333 C CA . PRO A 1 280 ? 0.072 -2.713 -21.624 1.00 95.56 280 PRO A CA 1
ATOM 2334 C C . PRO A 1 280 ? 0.234 -2.614 -20.096 1.00 95.56 280 PRO A C 1
ATOM 2336 O O . PRO A 1 280 ? 1.087 -1.884 -19.585 1.00 95.56 280 PRO A O 1
ATOM 2339 N N . LEU A 1 281 ? -0.589 -3.359 -19.356 1.00 97.19 281 LEU A N 1
ATOM 2340 C CA . LEU A 1 281 ? -0.559 -3.424 -17.894 1.00 97.19 281 LEU A CA 1
ATOM 2341 C C . LEU A 1 281 ? -0.349 -4.864 -17.430 1.00 97.19 281 LEU A C 1
ATOM 2343 O O . LEU A 1 281 ? -0.925 -5.805 -17.984 1.00 97.19 281 LEU A O 1
ATOM 2347 N N . VAL A 1 282 ? 0.445 -5.032 -16.375 1.00 97.31 282 VAL A N 1
ATOM 2348 C CA . VAL A 1 282 ? 0.681 -6.324 -15.728 1.00 97.31 282 VAL A CA 1
ATOM 2349 C C . VAL A 1 282 ? 0.426 -6.222 -14.233 1.00 97.31 282 VAL A C 1
ATOM 2351 O O . VAL A 1 282 ? 0.907 -5.299 -13.585 1.00 97.31 282 VAL A O 1
ATOM 2354 N N . THR A 1 283 ? -0.262 -7.205 -13.663 1.00 96.88 283 THR A N 1
ATOM 2355 C CA . THR A 1 283 ? -0.339 -7.411 -12.212 1.00 96.88 283 THR A CA 1
ATOM 2356 C C . THR A 1 283 ? 0.552 -8.591 -11.822 1.00 96.88 283 THR A C 1
ATOM 2358 O O . THR A 1 283 ? 0.329 -9.706 -12.297 1.00 96.88 283 THR A O 1
ATOM 2361 N N . LEU A 1 284 ? 1.537 -8.371 -10.951 1.00 96.44 284 LEU A N 1
ATOM 2362 C CA . LEU A 1 284 ? 2.266 -9.448 -10.282 1.00 96.44 284 LEU A CA 1
ATOM 2363 C C . LEU A 1 284 ? 1.518 -9.831 -9.010 1.00 96.44 284 LEU A C 1
ATOM 2365 O O . LEU A 1 284 ? 1.338 -8.999 -8.118 1.00 96.44 284 LEU A O 1
ATOM 2369 N N . ALA A 1 285 ? 1.102 -11.087 -8.931 1.00 96.19 285 ALA A N 1
ATOM 2370 C CA . ALA A 1 285 ? 0.352 -11.628 -7.805 1.00 96.19 285 ALA A CA 1
ATOM 2371 C C . ALA A 1 285 ? 1.042 -12.875 -7.246 1.00 96.19 285 ALA A C 1
ATOM 2373 O O . ALA A 1 285 ? 1.819 -13.532 -7.933 1.00 96.19 285 ALA A O 1
ATOM 2374 N N . SER A 1 286 ? 0.726 -13.237 -6.009 1.00 95.44 286 SER A N 1
ATOM 2375 C CA . SER A 1 286 ? 1.068 -14.540 -5.440 1.00 95.44 286 SER A CA 1
ATOM 2376 C C . SER A 1 286 ? -0.171 -15.128 -4.786 1.00 95.44 286 SER A C 1
ATOM 2378 O O . SER A 1 286 ? -1.022 -14.407 -4.272 1.00 95.44 286 SER A O 1
ATOM 2380 N N . GLY A 1 287 ? -0.297 -16.448 -4.873 1.00 94.12 287 GLY A N 1
ATOM 2381 C CA . GLY A 1 287 ? -1.399 -17.216 -4.295 1.00 94.12 287 GLY A CA 1
ATOM 2382 C C . GLY A 1 287 ? -0.943 -18.275 -3.304 1.00 94.12 287 GLY A C 1
ATOM 2383 O O . GLY A 1 287 ? -1.697 -19.199 -3.006 1.00 94.12 287 GLY A O 1
ATOM 2384 N N . LYS A 1 288 ? 0.319 -18.205 -2.872 1.00 92.69 288 LYS A N 1
ATOM 2385 C CA . LYS A 1 288 ? 0.995 -19.279 -2.136 1.00 92.69 288 LYS A CA 1
ATOM 2386 C C . LYS A 1 288 ? 0.799 -19.202 -0.634 1.00 92.69 288 LYS A C 1
ATOM 2388 O O . LYS A 1 288 ? 1.060 -20.187 0.053 1.00 92.69 288 LYS A O 1
ATOM 2393 N N . LEU A 1 289 ? 0.367 -18.052 -0.129 1.00 95.00 289 LEU A N 1
ATOM 2394 C CA . LEU A 1 289 ? 0.294 -17.796 1.295 1.00 95.00 289 LEU A CA 1
ATOM 2395 C C . LEU A 1 289 ? -1.163 -17.641 1.745 1.00 95.00 289 LEU A C 1
ATOM 2397 O O . LEU A 1 289 ? -1.943 -16.924 1.104 1.00 95.00 289 LEU A O 1
ATOM 2401 N N . PRO A 1 290 ? -1.538 -18.281 2.868 1.00 96.94 290 PRO A N 1
ATOM 2402 C CA . PRO A 1 290 ? -2.768 -17.958 3.571 1.00 96.94 290 PRO A CA 1
ATOM 2403 C C . PRO A 1 290 ? -2.826 -16.456 3.828 1.00 96.94 290 PRO A C 1
ATOM 2405 O O . PRO A 1 290 ? -1.895 -15.875 4.384 1.00 96.94 290 PRO A O 1
ATOM 2408 N N . THR A 1 291 ? -3.907 -15.827 3.392 1.00 96.81 291 THR A N 1
ATOM 2409 C CA . THR A 1 291 ? -4.079 -14.378 3.449 1.00 96.81 291 THR A CA 1
ATOM 2410 C C . THR A 1 291 ? -5.442 -14.049 4.028 1.00 96.81 291 THR A C 1
ATOM 2412 O O . THR A 1 291 ? -6.412 -14.779 3.822 1.00 96.81 291 THR A O 1
ATOM 2415 N N . ASN A 1 292 ? -5.522 -12.955 4.778 1.00 97.19 292 ASN A N 1
ATOM 2416 C CA . ASN A 1 292 ? -6.773 -12.507 5.364 1.00 97.19 292 ASN A CA 1
ATOM 2417 C C . ASN A 1 292 ? -7.676 -11.882 4.284 1.00 97.19 292 ASN A C 1
ATOM 2419 O O . ASN A 1 292 ? -7.388 -10.800 3.770 1.00 97.19 292 ASN A O 1
ATOM 2423 N N . GLY A 1 293 ? -8.759 -12.581 3.948 1.00 96.25 293 GLY A N 1
ATOM 2424 C CA . GLY A 1 293 ? -9.794 -12.140 3.014 1.00 96.25 293 GLY A CA 1
ATOM 2425 C C . GLY A 1 293 ? -11.009 -11.506 3.690 1.00 96.25 293 GLY A C 1
ATOM 2426 O O . GLY A 1 293 ? -11.958 -11.149 3.002 1.00 96.25 293 GLY A O 1
ATOM 2427 N N . GLY A 1 294 ? -11.003 -11.369 5.015 1.00 97.06 294 GLY A N 1
ATOM 2428 C CA . GLY A 1 294 ? -12.128 -10.852 5.778 1.00 97.06 294 GLY A CA 1
ATOM 2429 C C . GLY A 1 294 ? -12.163 -11.380 7.205 1.00 97.06 294 GLY A C 1
ATOM 2430 O O . GLY A 1 294 ? -11.254 -12.071 7.660 1.00 97.06 294 GLY A O 1
ATOM 2431 N N . TYR A 1 295 ? -13.248 -11.093 7.909 1.00 97.88 295 TYR A N 1
ATOM 2432 C CA . TYR A 1 295 ? -13.467 -11.566 9.272 1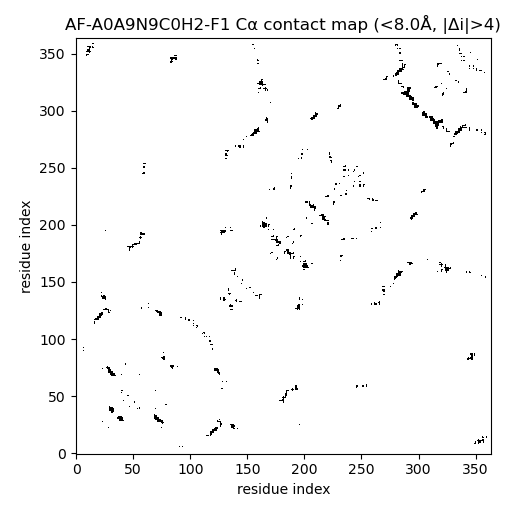.00 97.88 295 TYR A CA 1
ATOM 2433 C C . TYR A 1 295 ? -14.862 -12.142 9.430 1.00 97.88 295 TYR A C 1
ATOM 2435 O O . TYR A 1 295 ? -15.828 -11.634 8.856 1.00 97.88 295 TYR A O 1
ATOM 2443 N N . MET A 1 296 ? -14.971 -13.163 10.277 1.00 97.81 296 MET A N 1
ATOM 2444 C CA . MET A 1 296 ? -16.268 -13.490 10.843 1.00 97.81 296 MET A CA 1
ATOM 2445 C C . MET A 1 296 ? -16.723 -12.329 11.735 1.00 97.81 296 MET A C 1
ATOM 2447 O O . MET A 1 296 ? -15.918 -11.700 12.432 1.00 97.81 296 MET A O 1
ATOM 2451 N N . VAL A 1 297 ? -18.014 -12.036 11.715 1.00 97.19 297 VAL A N 1
ATOM 2452 C CA . VAL A 1 297 ? -18.625 -10.992 12.535 1.00 97.19 297 VAL A CA 1
ATOM 2453 C C . VAL A 1 297 ? -19.807 -11.552 13.302 1.00 97.19 297 VAL A C 1
ATOM 2455 O O . VAL A 1 297 ? -20.463 -12.485 12.852 1.00 97.19 297 VAL A O 1
ATOM 2458 N N . GLN A 1 298 ? -20.083 -10.964 14.458 1.00 96.38 298 GLN A N 1
ATOM 2459 C CA . GLN A 1 298 ? -21.328 -11.180 15.177 1.00 96.38 298 GLN A CA 1
ATOM 2460 C C . GLN A 1 298 ? -22.211 -9.946 14.994 1.00 96.38 298 GLN A C 1
ATOM 2462 O O . GLN A 1 298 ? -21.773 -8.817 15.257 1.00 96.38 298 GLN A O 1
ATOM 2467 N N . ARG A 1 299 ? -23.441 -10.161 14.528 1.00 91.62 299 ARG A N 1
ATOM 2468 C CA . ARG A 1 299 ? -24.470 -9.127 14.428 1.00 91.62 299 ARG A CA 1
ATOM 2469 C C . ARG A 1 299 ? -25.279 -9.116 15.723 1.00 91.62 299 ARG A C 1
ATOM 2471 O O . ARG A 1 299 ? -25.860 -10.126 16.097 1.00 91.62 299 ARG A O 1
ATOM 2478 N N . ASP A 1 300 ? -25.276 -7.982 16.415 1.00 85.88 300 ASP A N 1
ATOM 2479 C CA . ASP A 1 300 ? -26.069 -7.767 17.630 1.00 85.88 300 ASP A CA 1
ATOM 2480 C C . ASP A 1 300 ? -26.876 -6.480 17.452 1.00 85.88 300 ASP A C 1
ATOM 2482 O O . ASP A 1 300 ? -26.297 -5.405 17.247 1.00 85.88 300 ASP A O 1
ATOM 2486 N N . ASP A 1 301 ? -28.202 -6.612 17.432 1.00 82.31 301 ASP A N 1
ATOM 2487 C CA . ASP A 1 301 ? -29.139 -5.599 16.945 1.00 82.31 301 ASP A CA 1
ATOM 2488 C C . ASP A 1 301 ? -28.686 -5.012 15.588 1.00 82.31 301 ASP A C 1
ATOM 2490 O O . ASP A 1 301 ? -28.657 -5.682 14.549 1.00 82.31 301 ASP A O 1
ATOM 2494 N N . ASP A 1 302 ? -28.267 -3.746 15.609 1.00 84.19 302 ASP A N 1
ATOM 2495 C CA . ASP A 1 302 ? -27.819 -3.006 14.444 1.00 84.19 302 ASP A CA 1
ATOM 2496 C C . ASP A 1 302 ? -26.290 -3.054 14.265 1.00 84.19 302 ASP A C 1
ATOM 2498 O O . ASP A 1 302 ? -25.800 -2.677 13.193 1.00 84.19 302 ASP A O 1
ATOM 2502 N N . LYS A 1 303 ? -25.520 -3.480 15.274 1.00 92.25 303 LYS A N 1
ATOM 2503 C CA . LYS A 1 303 ? -24.048 -3.413 15.306 1.00 92.25 303 LYS A CA 1
ATOM 2504 C C . LYS A 1 303 ? -23.388 -4.625 14.650 1.00 92.25 303 LYS A C 1
ATOM 2506 O O . LYS A 1 303 ? -23.895 -5.741 14.684 1.00 92.25 303 LYS A O 1
ATOM 2511 N N . THR A 1 304 ? -22.205 -4.396 14.093 1.00 94.88 304 THR A N 1
ATOM 2512 C CA . THR A 1 304 ? -21.321 -5.410 13.515 1.00 94.88 304 THR A CA 1
ATOM 2513 C C . THR A 1 304 ? -20.050 -5.494 14.349 1.00 94.88 304 THR A C 1
ATOM 2515 O O . THR A 1 304 ? -19.164 -4.640 14.247 1.00 94.88 304 THR A O 1
ATOM 2518 N N . LYS A 1 305 ? -19.942 -6.534 15.175 1.00 95.56 305 LYS A N 1
ATOM 2519 C CA . LYS A 1 305 ? -18.750 -6.802 15.981 1.00 95.56 305 LYS A CA 1
ATOM 2520 C C . LYS A 1 305 ? -17.798 -7.717 15.218 1.00 95.56 305 LYS A C 1
ATOM 2522 O O . LYS A 1 305 ? -18.160 -8.842 14.886 1.00 95.56 305 LYS A O 1
ATOM 2527 N N . ILE A 1 306 ? -16.574 -7.254 14.979 1.00 96.44 306 ILE A N 1
ATOM 2528 C CA . ILE A 1 306 ? -15.544 -8.043 14.294 1.00 96.44 306 ILE A CA 1
ATOM 2529 C C . ILE A 1 306 ? -14.950 -9.074 15.259 1.00 96.44 306 ILE A C 1
ATOM 2531 O O . ILE A 1 306 ? -14.522 -8.731 16.362 1.00 96.44 306 ILE A O 1
ATOM 2535 N N . LEU A 1 307 ? -14.897 -10.338 14.835 1.00 96.69 307 LEU A N 1
ATOM 2536 C CA . LEU A 1 307 ? -14.210 -11.411 15.550 1.00 96.69 307 LEU A CA 1
ATOM 2537 C C . LEU A 1 307 ? -12.789 -11.540 14.985 1.00 96.69 307 LEU A C 1
ATOM 2539 O O . LEU A 1 307 ? -12.525 -12.351 14.103 1.00 96.69 307 LEU A O 1
ATOM 2543 N N . TYR A 1 308 ? -11.865 -10.705 15.469 1.00 95.25 308 TYR A N 1
ATOM 2544 C CA . TYR A 1 308 ? -10.503 -10.605 14.916 1.00 95.25 308 TYR A CA 1
ATOM 2545 C C . TYR A 1 308 ? -9.680 -11.903 14.982 1.00 95.25 308 TYR A C 1
ATOM 2547 O O . TYR A 1 308 ? -8.771 -12.083 14.175 1.00 95.25 308 TYR A O 1
ATOM 2555 N N . GLU A 1 309 ? -10.022 -12.812 15.898 1.00 95.75 309 GLU A N 1
ATOM 2556 C CA . GLU A 1 309 ? -9.410 -14.145 16.023 1.00 95.75 309 GLU A CA 1
ATOM 2557 C C . GLU A 1 309 ? -9.971 -15.168 15.017 1.00 95.75 309 GLU A C 1
ATOM 2559 O O . GLU A 1 309 ? -9.477 -16.290 14.914 1.00 95.75 309 GLU A O 1
ATOM 2564 N N . ASN A 1 310 ? -10.985 -14.780 14.239 1.00 96.81 310 ASN A N 1
ATOM 2565 C CA . ASN A 1 310 ? -11.672 -15.620 13.264 1.00 96.81 310 ASN A CA 1
ATOM 2566 C C . ASN A 1 310 ? -11.551 -15.005 11.855 1.00 96.81 310 ASN A C 1
ATOM 2568 O O . ASN A 1 310 ? -12.561 -14.595 11.269 1.00 96.81 310 ASN A O 1
ATOM 2572 N N . PRO A 1 311 ? -10.332 -14.893 11.292 1.00 97.06 311 PRO A N 1
ATOM 2573 C CA . PRO A 1 311 ? -10.159 -14.392 9.939 1.00 97.06 311 PRO A CA 1
ATOM 2574 C C . PRO A 1 311 ? -10.713 -15.387 8.914 1.00 97.06 311 PRO A C 1
ATOM 2576 O O . PRO A 1 311 ? -10.554 -16.603 9.038 1.00 97.06 311 PRO A O 1
ATOM 2579 N N . ILE A 1 312 ? -11.308 -14.859 7.850 1.00 97.44 312 ILE A N 1
ATOM 2580 C CA . ILE A 1 312 ? -11.633 -15.622 6.648 1.00 97.44 312 ILE A CA 1
ATOM 2581 C C . ILE A 1 312 ? -10.331 -15.774 5.866 1.00 97.44 312 ILE A C 1
ATOM 2583 O O . ILE A 1 312 ? -9.781 -14.801 5.348 1.00 97.44 312 ILE A O 1
ATOM 2587 N N . VAL A 1 313 ? -9.809 -16.996 5.809 1.00 97.50 313 VAL A N 1
ATOM 2588 C CA . VAL A 1 313 ? -8.540 -17.286 5.136 1.00 97.50 313 VAL A CA 1
ATOM 2589 C C . VAL A 1 313 ? -8.791 -17.597 3.663 1.00 97.50 313 VAL A C 1
ATOM 2591 O O . VAL A 1 313 ? -9.570 -18.488 3.329 1.00 97.50 313 VAL A O 1
ATOM 2594 N N . VAL A 1 314 ? -8.098 -16.877 2.786 1.00 97.12 314 VAL A N 1
ATOM 2595 C CA . VAL A 1 314 ? -8.114 -17.058 1.328 1.00 97.12 314 VAL A CA 1
ATOM 2596 C C . VAL A 1 314 ? -6.686 -17.175 0.793 1.00 97.12 314 VAL A C 1
ATOM 2598 O O . VAL A 1 314 ? -5.718 -16.932 1.515 1.00 97.12 314 VAL A O 1
ATOM 2601 N N . ASN A 1 315 ? -6.537 -17.532 -0.482 1.00 97.81 315 ASN A N 1
ATOM 2602 C CA . ASN A 1 315 ? -5.227 -17.529 -1.130 1.00 97.81 315 ASN A CA 1
ATOM 2603 C C . ASN A 1 315 ? -4.793 -16.095 -1.468 1.00 97.81 315 ASN A C 1
ATOM 2605 O O . ASN A 1 315 ? -5.589 -15.281 -1.947 1.00 97.81 315 ASN A O 1
ATOM 2609 N N . GLY A 1 316 ? -3.512 -15.806 -1.259 1.00 96.81 316 GLY A N 1
ATOM 2610 C CA . GLY A 1 316 ? -2.900 -14.515 -1.551 1.00 96.81 316 GLY A CA 1
ATOM 2611 C C . GLY A 1 316 ? -1.391 -14.544 -1.351 1.00 96.81 316 GLY A C 1
ATOM 2612 O O . GLY A 1 316 ? -0.756 -15.605 -1.371 1.00 96.81 316 GLY A O 1
ATOM 2613 N N . ASP A 1 317 ? -0.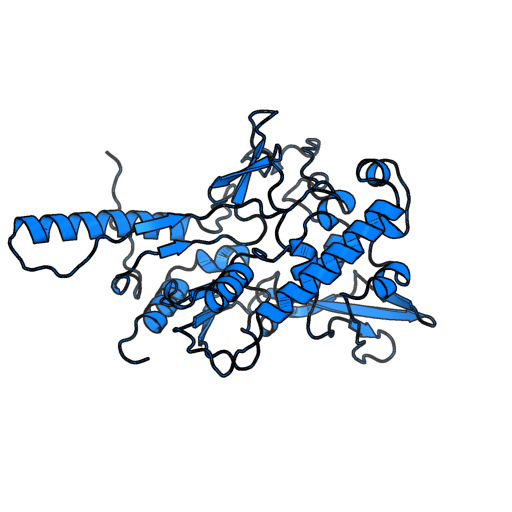826 -13.360 -1.158 1.00 95.44 317 ASP A N 1
ATOM 2614 C CA . ASP A 1 317 ? 0.612 -13.138 -1.005 1.00 95.44 317 ASP A CA 1
ATOM 2615 C C . ASP A 1 317 ? 1.046 -12.949 0.465 1.00 95.44 317 ASP A C 1
ATOM 2617 O O . ASP A 1 317 ? 2.186 -12.572 0.743 1.00 95.44 317 ASP A O 1
ATOM 2621 N N . GLY A 1 318 ? 0.145 -13.233 1.410 1.00 94.75 318 GLY A N 1
ATOM 2622 C CA . GLY A 1 318 ? 0.332 -13.069 2.852 1.00 94.75 318 GLY A CA 1
ATOM 2623 C C . GLY A 1 318 ? -0.143 -11.714 3.382 1.00 94.75 318 GLY A C 1
ATOM 2624 O O . GLY A 1 318 ? -0.265 -11.559 4.595 1.00 94.75 318 GLY A O 1
ATOM 2625 N N . ALA A 1 319 ? -0.453 -10.754 2.504 1.00 93.44 319 ALA A N 1
ATOM 2626 C CA . ALA A 1 319 ? -1.009 -9.450 2.870 1.00 93.44 319 ALA A CA 1
ATOM 2627 C C . ALA A 1 319 ? -2.269 -9.095 2.064 1.00 93.44 319 ALA A C 1
ATOM 2629 O O . ALA A 1 319 ? -3.235 -8.574 2.622 1.00 93.44 319 ALA A O 1
ATOM 2630 N N . VAL A 1 320 ? -2.279 -9.400 0.767 1.00 95.56 320 VAL A N 1
ATOM 2631 C CA . VAL A 1 320 ? -3.328 -9.051 -0.192 1.00 95.56 320 VAL A CA 1
ATOM 2632 C C . VAL A 1 320 ? -3.898 -10.326 -0.832 1.00 95.56 320 VAL A C 1
ATOM 2634 O O . VAL A 1 320 ? -3.142 -11.141 -1.373 1.00 95.56 320 VAL A O 1
ATOM 2637 N N . PRO A 1 321 ? -5.227 -10.545 -0.770 1.00 96.69 321 PRO A N 1
ATOM 2638 C CA . PRO A 1 321 ? -5.879 -11.637 -1.493 1.00 96.69 321 PRO A CA 1
ATOM 2639 C C . PRO A 1 321 ? -5.616 -11.567 -3.002 1.00 96.69 321 PRO A C 1
ATOM 2641 O O . PRO A 1 321 ? -5.598 -10.470 -3.557 1.00 96.69 321 PRO A O 1
ATOM 2644 N N . ILE A 1 322 ? -5.509 -12.712 -3.694 1.00 96.19 322 ILE A N 1
ATOM 2645 C CA . ILE A 1 322 ? -5.300 -12.736 -5.163 1.00 96.19 322 ILE A CA 1
ATOM 2646 C C . ILE A 1 322 ? -6.351 -11.884 -5.879 1.00 96.19 322 ILE A C 1
ATOM 2648 O O . ILE A 1 322 ? -6.012 -11.059 -6.726 1.00 96.19 322 ILE A O 1
ATOM 2652 N N . GLU A 1 323 ? -7.622 -12.059 -5.519 1.00 94.25 323 GLU A N 1
ATOM 2653 C CA . GLU A 1 323 ? -8.737 -11.334 -6.133 1.00 94.25 323 GLU A CA 1
ATOM 2654 C C . GLU A 1 323 ? -8.605 -9.818 -5.960 1.00 94.25 323 GLU A C 1
ATOM 2656 O O . GLU A 1 323 ? -8.963 -9.066 -6.860 1.00 94.25 323 GLU A O 1
ATOM 2661 N N . SER A 1 324 ? -7.994 -9.366 -4.862 1.00 94.81 324 SER A N 1
ATOM 2662 C CA . SER A 1 324 ? -7.735 -7.951 -4.617 1.00 94.81 324 SER A CA 1
ATOM 2663 C C . SER A 1 324 ? -6.580 -7.370 -5.424 1.00 94.81 324 SER A C 1
ATOM 2665 O O . SER A 1 324 ? -6.482 -6.148 -5.503 1.00 94.81 324 SER A O 1
ATOM 2667 N N . THR A 1 325 ? -5.722 -8.208 -6.016 1.00 94.69 325 THR A N 1
ATOM 2668 C CA . THR A 1 325 ? -4.600 -7.762 -6.863 1.00 94.69 325 THR A CA 1
ATOM 2669 C C . THR A 1 325 ? -4.989 -7.466 -8.306 1.00 94.69 325 THR A C 1
ATOM 2671 O O . THR A 1 325 ? -4.210 -6.856 -9.041 1.00 94.69 325 THR A O 1
ATOM 2674 N N . LYS A 1 326 ? -6.188 -7.892 -8.719 1.00 94.50 326 LYS A N 1
ATOM 2675 C CA . LYS A 1 326 ? -6.711 -7.654 -10.064 1.00 94.50 326 LYS A CA 1
ATOM 2676 C C . LYS A 1 326 ? -6.997 -6.172 -10.251 1.00 94.50 326 LYS A C 1
ATOM 2678 O O . LYS A 1 326 ? -7.508 -5.520 -9.346 1.00 94.50 326 LYS A O 1
ATOM 2683 N N . LEU A 1 327 ? -6.669 -5.644 -11.427 1.00 95.56 327 LEU A N 1
ATOM 2684 C CA . LEU A 1 327 ? -7.065 -4.282 -11.775 1.00 95.56 327 LEU A CA 1
ATOM 2685 C C . LEU A 1 327 ? -8.601 -4.164 -11.800 1.00 95.56 327 LEU A C 1
ATOM 2687 O O . LEU A 1 327 ? -9.277 -5.161 -12.072 1.00 95.56 327 LEU A O 1
ATOM 2691 N N . PRO A 1 328 ? -9.150 -2.956 -11.563 1.00 94.88 328 PRO A N 1
ATOM 2692 C CA . PRO A 1 328 ? -10.584 -2.700 -11.650 1.00 94.88 328 PRO A CA 1
ATOM 2693 C C . PRO A 1 328 ? -11.232 -3.279 -12.914 1.00 94.88 328 PRO A C 1
ATOM 2695 O O . PRO A 1 328 ? -10.656 -3.232 -14.004 1.00 94.88 328 PRO A O 1
ATOM 2698 N N . GLU A 1 329 ? -12.445 -3.814 -12.754 1.00 93.94 329 GLU A N 1
ATOM 2699 C CA . GLU A 1 329 ? -13.174 -4.514 -13.814 1.00 93.94 329 GLU A CA 1
ATOM 2700 C C . GLU A 1 329 ? -13.257 -3.676 -15.099 1.00 93.94 329 GLU A C 1
ATOM 2702 O O . GLU A 1 329 ? -13.639 -2.507 -15.075 1.00 93.94 329 GLU A O 1
ATOM 2707 N N . GLY A 1 330 ? -12.888 -4.292 -16.225 1.00 95.38 330 GLY A N 1
ATOM 2708 C CA . GLY A 1 330 ? -12.857 -3.660 -17.545 1.00 95.38 330 GLY A CA 1
ATOM 2709 C C . GLY A 1 330 ? -11.475 -3.179 -17.992 1.00 95.38 330 GLY A C 1
ATOM 2710 O O . GLY A 1 330 ? -11.259 -3.064 -19.195 1.00 95.38 330 GLY A O 1
ATOM 2711 N N . ILE A 1 331 ? -10.519 -2.966 -17.077 1.00 97.12 331 ILE A N 1
ATOM 2712 C CA . ILE A 1 331 ? -9.152 -2.560 -17.442 1.00 97.12 331 ILE A CA 1
ATOM 2713 C C . ILE A 1 331 ? -8.384 -3.757 -18.037 1.00 97.12 331 ILE A C 1
ATOM 2715 O O . ILE A 1 331 ? -8.174 -4.753 -17.332 1.00 97.12 331 ILE A O 1
ATOM 2719 N N . PRO A 1 332 ? -7.915 -3.689 -19.300 1.00 95.81 332 PRO A N 1
ATOM 2720 C CA . PRO A 1 332 ? -7.128 -4.759 -19.911 1.00 95.81 332 PRO A CA 1
ATOM 2721 C C . PRO A 1 332 ? -5.772 -4.922 -19.218 1.00 95.81 332 PRO A C 1
ATOM 2723 O O . PRO A 1 332 ? -5.036 -3.953 -19.042 1.00 95.81 332 PRO A O 1
ATOM 2726 N N . HIS A 1 333 ? -5.427 -6.149 -18.830 1.00 96.25 333 HIS A N 1
ATOM 2727 C CA . HIS A 1 333 ? -4.141 -6.456 -18.204 1.00 96.25 333 HIS A CA 1
ATOM 2728 C C . HIS A 1 333 ? -3.801 -7.946 -18.284 1.00 96.25 333 HIS A C 1
ATOM 2730 O O . HIS A 1 333 ? -4.673 -8.785 -18.517 1.00 96.25 333 HIS A O 1
ATOM 2736 N N . LYS A 1 334 ? -2.529 -8.280 -18.040 1.00 96.94 334 LYS A N 1
ATOM 2737 C CA . LYS A 1 334 ? -2.067 -9.655 -17.805 1.00 96.94 334 LYS A CA 1
ATOM 2738 C C . LYS A 1 334 ? -1.740 -9.853 -16.326 1.00 96.94 334 LYS A C 1
ATOM 2740 O O . LYS A 1 334 ? -1.086 -9.013 -15.718 1.00 96.94 334 LYS A O 1
ATOM 2745 N N . THR A 1 335 ? -2.121 -10.989 -15.756 1.00 96.94 335 THR A N 1
ATOM 2746 C CA . THR A 1 335 ? -1.640 -11.404 -14.431 1.00 96.94 335 THR A CA 1
ATOM 2747 C C . THR A 1 335 ? -0.497 -12.399 -14.582 1.00 96.94 335 THR A C 1
ATOM 2749 O O . THR A 1 335 ? -0.607 -13.355 -15.348 1.00 96.94 335 THR A O 1
ATOM 2752 N N . ILE A 1 336 ? 0.596 -12.177 -13.853 1.00 97.50 336 ILE A N 1
ATOM 2753 C CA . ILE A 1 336 ? 1.729 -13.102 -13.758 1.00 97.50 336 ILE A CA 1
ATOM 2754 C C . ILE A 1 336 ? 1.904 -13.473 -12.290 1.00 97.50 336 ILE A C 1
ATOM 2756 O O . ILE A 1 336 ? 1.870 -12.609 -11.411 1.00 97.50 336 ILE A O 1
ATOM 2760 N N . PHE A 1 337 ? 2.048 -14.769 -12.026 1.00 97.62 337 PHE A N 1
ATOM 2761 C CA . PHE A 1 337 ? 2.134 -15.290 -10.671 1.00 97.62 337 PHE A CA 1
ATOM 2762 C C . PHE A 1 337 ? 3.586 -15.515 -10.261 1.00 97.62 337 PHE A C 1
ATOM 2764 O O . PHE A 1 337 ? 4.323 -16.210 -10.951 1.00 97.62 337 PHE A O 1
ATOM 2771 N N . SER A 1 338 ? 3.959 -14.960 -9.112 1.00 95.19 338 SER A N 1
ATOM 2772 C CA . SER A 1 338 ? 5.219 -15.238 -8.432 1.00 95.19 338 SER A CA 1
ATOM 2773 C C . SER A 1 338 ? 5.005 -16.241 -7.300 1.00 95.19 338 SER A C 1
ATOM 2775 O O . SER A 1 338 ? 3.945 -16.307 -6.676 1.00 95.19 338 SER A O 1
ATOM 2777 N N . GLU A 1 339 ? 6.057 -16.993 -6.992 1.00 94.31 339 GLU A N 1
ATOM 2778 C CA . GLU A 1 339 ? 6.118 -17.878 -5.826 1.00 94.31 339 GLU A CA 1
ATOM 2779 C C . GLU A 1 339 ? 6.539 -17.137 -4.541 1.00 94.31 339 GLU A C 1
ATOM 2781 O O . GLU A 1 339 ? 6.643 -17.741 -3.473 1.00 94.31 339 GLU A O 1
ATOM 2786 N N . ARG A 1 340 ? 6.822 -15.830 -4.629 1.00 93.88 340 ARG A N 1
ATOM 2787 C CA . ARG A 1 340 ? 7.290 -15.002 -3.512 1.00 93.88 340 ARG A CA 1
ATOM 2788 C C . ARG A 1 340 ? 6.151 -14.471 -2.643 1.00 93.88 340 ARG A C 1
ATOM 2790 O O . ARG A 1 340 ? 4.983 -14.466 -3.032 1.00 93.88 340 ARG A O 1
ATOM 2797 N N . SER A 1 341 ? 6.517 -14.031 -1.441 1.00 93.38 341 SER A N 1
ATOM 2798 C CA . SER A 1 341 ? 5.628 -13.308 -0.528 1.00 93.38 341 SER A CA 1
ATOM 2799 C C . SER A 1 341 ? 5.396 -11.866 -0.995 1.00 93.38 341 SER A C 1
ATOM 2801 O O . SER A 1 341 ? 6.152 -11.360 -1.823 1.00 93.38 341 SER A O 1
ATOM 2803 N N . HIS A 1 342 ? 4.394 -11.185 -0.428 1.00 93.94 342 HIS A N 1
ATOM 2804 C CA . HIS A 1 342 ? 4.022 -9.804 -0.767 1.00 93.94 342 HIS A CA 1
ATOM 2805 C C . HIS A 1 342 ? 5.223 -8.854 -0.881 1.00 93.94 342 HIS A C 1
ATOM 2807 O O . HIS A 1 342 ? 5.409 -8.180 -1.893 1.00 93.94 342 HIS A O 1
ATOM 2813 N N . GLY A 1 343 ? 6.073 -8.830 0.152 1.00 89.69 343 GLY A N 1
ATOM 2814 C CA . GLY A 1 343 ? 7.230 -7.938 0.211 1.00 89.69 343 GLY A CA 1
ATOM 2815 C C . GLY A 1 343 ? 8.342 -8.294 -0.775 1.00 89.69 343 GLY A C 1
ATOM 2816 O O . GLY A 1 343 ? 9.206 -7.466 -1.018 1.00 89.69 343 GLY A O 1
ATOM 2817 N N . GLU A 1 344 ? 8.329 -9.495 -1.349 1.00 92.94 344 GLU A N 1
ATOM 2818 C CA . GLU A 1 344 ? 9.394 -10.031 -2.201 1.00 92.94 344 GLU A CA 1
ATOM 2819 C C . GLU A 1 344 ? 8.964 -10.181 -3.669 1.00 92.94 344 GLU A C 1
ATOM 2821 O O . GLU A 1 344 ? 9.745 -10.670 -4.483 1.00 92.94 344 GLU A O 1
ATOM 2826 N N . LEU A 1 345 ? 7.748 -9.764 -4.044 1.00 94.81 345 LEU A N 1
ATOM 2827 C CA . LEU A 1 345 ? 7.239 -9.900 -5.418 1.00 94.81 345 LEU A CA 1
ATOM 2828 C C . LEU A 1 345 ? 8.167 -9.252 -6.456 1.00 94.81 345 LEU A C 1
ATOM 2830 O O . LEU A 1 345 ? 8.396 -9.818 -7.520 1.00 94.81 345 LEU A O 1
ATOM 2834 N N . LEU A 1 346 ? 8.735 -8.086 -6.137 1.00 95.31 346 LEU A N 1
ATOM 2835 C CA . LEU A 1 346 ? 9.684 -7.387 -7.012 1.00 95.31 346 LEU A CA 1
ATOM 2836 C C . LEU A 1 346 ? 11.126 -7.898 -6.881 1.00 95.31 346 LEU A C 1
ATOM 2838 O O . LEU A 1 346 ? 11.967 -7.553 -7.705 1.00 95.31 346 LEU A O 1
ATOM 2842 N N . GLU A 1 347 ? 11.423 -8.745 -5.895 1.00 94.81 347 GLU A N 1
ATOM 2843 C CA . GLU A 1 347 ? 12.705 -9.455 -5.811 1.00 94.81 347 GLU A CA 1
ATOM 2844 C C . GLU A 1 347 ? 12.755 -10.659 -6.766 1.00 94.81 347 GLU A C 1
ATOM 2846 O O . GLU A 1 347 ? 13.836 -11.185 -7.049 1.00 94.81 347 GLU A O 1
ATOM 2851 N N . ASP A 1 348 ? 11.603 -11.091 -7.285 1.00 95.31 348 ASP A N 1
ATOM 2852 C CA . ASP A 1 348 ? 11.490 -12.138 -8.294 1.00 95.31 348 ASP A CA 1
ATOM 2853 C C . ASP A 1 348 ? 11.781 -11.596 -9.698 1.00 95.31 348 ASP A C 1
ATOM 2855 O O . ASP A 1 348 ? 10.881 -11.305 -10.488 1.00 95.31 348 ASP A O 1
ATOM 2859 N N . LEU A 1 349 ? 13.072 -11.457 -10.015 1.00 95.94 349 LEU A N 1
ATOM 2860 C CA . LEU A 1 349 ? 13.495 -10.937 -11.315 1.00 95.94 349 LEU A CA 1
ATOM 2861 C C . LEU A 1 349 ? 12.954 -11.756 -12.492 1.00 95.94 349 LEU A C 1
ATOM 2863 O O . LEU A 1 349 ? 12.733 -11.183 -13.550 1.00 95.94 349 LEU A O 1
ATOM 2867 N N . GLU A 1 350 ? 12.747 -13.066 -12.339 1.00 95.94 350 GLU A N 1
ATOM 2868 C CA . GLU A 1 350 ? 12.252 -13.915 -13.432 1.00 95.94 350 GLU A CA 1
ATOM 2869 C C . GLU A 1 350 ? 10.802 -13.548 -13.775 1.00 95.94 350 GLU A C 1
ATOM 2871 O O . GLU A 1 350 ? 10.488 -13.299 -14.940 1.00 95.94 350 GLU A O 1
ATOM 2876 N N . THR A 1 351 ? 9.961 -13.380 -12.754 1.00 95.69 351 THR A N 1
ATOM 2877 C CA . THR A 1 351 ? 8.574 -12.914 -12.901 1.00 95.69 351 THR A CA 1
ATOM 2878 C C . THR A 1 351 ? 8.498 -11.464 -13.405 1.00 95.69 351 THR A C 1
ATOM 2880 O O . THR A 1 351 ? 7.683 -11.146 -14.274 1.00 95.69 351 THR A O 1
ATOM 2883 N N . VAL A 1 352 ? 9.382 -10.575 -12.932 1.00 95.88 352 VAL A N 1
ATOM 2884 C CA . VAL A 1 352 ? 9.489 -9.200 -13.462 1.00 95.88 352 VAL A CA 1
ATOM 2885 C C . VAL A 1 352 ? 9.919 -9.214 -14.934 1.00 95.88 352 VAL A C 1
ATOM 2887 O O . VAL A 1 352 ? 9.367 -8.475 -15.744 1.00 95.88 352 VAL A O 1
ATOM 2890 N N . GLY A 1 353 ? 10.860 -10.080 -15.305 1.00 95.56 353 GLY A N 1
ATOM 2891 C CA . GLY A 1 353 ? 11.302 -10.274 -16.683 1.00 95.56 353 GLY A CA 1
ATOM 2892 C C . GLY A 1 353 ? 10.170 -10.733 -17.604 1.00 95.56 353 GLY A C 1
ATOM 2893 O O . GLY A 1 353 ? 9.973 -10.164 -18.677 1.00 95.56 353 GLY A O 1
ATOM 2894 N N . GLU A 1 354 ? 9.348 -11.689 -17.163 1.00 95.94 354 GLU A N 1
ATOM 2895 C CA . GLU A 1 354 ? 8.152 -12.111 -17.905 1.00 95.94 354 GLU A CA 1
ATOM 2896 C C . GLU A 1 354 ? 7.146 -10.961 -18.092 1.00 95.94 354 GLU A C 1
ATOM 2898 O O . GLU A 1 354 ? 6.565 -10.803 -19.171 1.00 95.94 354 GLU A O 1
ATOM 2903 N N . ALA A 1 355 ? 6.964 -10.121 -17.071 1.00 95.12 355 ALA A N 1
ATOM 2904 C CA . ALA A 1 355 ? 6.128 -8.931 -17.181 1.00 95.12 355 ALA A CA 1
ATOM 2905 C C . ALA A 1 355 ? 6.672 -7.960 -18.234 1.00 95.12 355 ALA A C 1
ATOM 2907 O O . ALA A 1 355 ? 5.918 -7.508 -19.094 1.00 95.12 355 ALA A O 1
ATOM 2908 N N . LEU A 1 356 ? 7.981 -7.701 -18.232 1.00 94.06 356 LEU A N 1
ATOM 2909 C CA . LEU A 1 356 ? 8.635 -6.859 -19.236 1.00 94.06 356 LEU A CA 1
ATOM 2910 C C . LEU A 1 356 ? 8.511 -7.443 -20.652 1.00 94.06 356 LEU A C 1
ATOM 2912 O O . LEU A 1 356 ? 8.259 -6.693 -21.595 1.00 94.06 356 LEU A O 1
ATOM 2916 N N . LEU A 1 357 ? 8.619 -8.767 -20.816 1.00 93.19 357 LEU A N 1
ATOM 2917 C CA . LEU A 1 357 ? 8.377 -9.432 -22.103 1.00 93.19 357 LEU A CA 1
ATOM 2918 C C . LEU A 1 357 ? 6.972 -9.144 -22.629 1.00 93.19 357 LEU A C 1
ATOM 2920 O O . LEU A 1 357 ? 6.820 -8.880 -23.816 1.00 93.19 357 LEU A O 1
ATOM 2924 N N . PHE A 1 358 ? 5.956 -9.181 -21.765 1.00 92.88 358 PHE A N 1
ATOM 2925 C CA . PHE A 1 358 ? 4.591 -8.845 -22.158 1.00 92.88 358 PHE A CA 1
ATOM 2926 C C . PHE A 1 358 ? 4.454 -7.364 -22.528 1.00 92.88 358 PHE A C 1
ATOM 2928 O O . PHE A 1 358 ? 3.938 -7.062 -23.605 1.00 92.88 358 PHE A O 1
ATOM 2935 N N . LEU A 1 359 ? 4.955 -6.463 -21.673 1.00 91.56 359 LEU A N 1
ATOM 2936 C CA . LEU A 1 359 ? 4.853 -5.014 -21.876 1.00 91.56 359 LEU A CA 1
ATOM 2937 C C . LEU A 1 359 ? 5.466 -4.559 -23.205 1.00 91.56 359 LEU A C 1
ATOM 2939 O O . LEU A 1 359 ? 4.897 -3.701 -23.870 1.00 91.56 359 LEU A O 1
ATOM 2943 N N . PHE A 1 360 ? 6.595 -5.152 -23.598 1.00 85.88 360 PHE A N 1
ATOM 2944 C CA . PHE A 1 360 ? 7.354 -4.755 -24.787 1.00 85.88 360 PHE A CA 1
ATOM 2945 C C . PHE A 1 360 ? 7.285 -5.773 -25.936 1.00 85.88 360 PHE A C 1
ATOM 2947 O O . PHE A 1 360 ? 8.060 -5.689 -26.894 1.00 85.88 360 PHE A O 1
ATOM 2954 N N . SER A 1 361 ? 6.376 -6.751 -25.874 1.00 79.81 361 SER A N 1
ATOM 2955 C CA . SER A 1 361 ? 6.154 -7.654 -27.005 1.00 79.81 361 SER A CA 1
ATOM 2956 C C . SER A 1 361 ? 5.621 -6.866 -28.208 1.00 79.81 361 SER A C 1
ATOM 2958 O O . SER A 1 361 ? 4.744 -6.021 -28.074 1.00 79.81 361 SER A O 1
ATOM 2960 N N . LYS A 1 362 ? 6.156 -7.140 -29.406 1.00 54.41 362 LYS A N 1
ATOM 2961 C CA . LYS A 1 362 ? 5.896 -6.388 -30.655 1.00 54.41 362 LYS A CA 1
ATOM 2962 C C . LYS A 1 362 ? 4.432 -6.371 -31.151 1.00 54.41 362 LYS A C 1
ATOM 2964 O O . LYS A 1 362 ? 4.196 -5.834 -32.227 1.00 54.41 362 LYS A O 1
ATOM 2969 N N . ASN A 1 363 ? 3.482 -6.953 -30.418 1.00 43.91 363 ASN A N 1
ATOM 2970 C CA . ASN A 1 363 ? 2.112 -7.215 -30.871 1.00 43.91 363 ASN A CA 1
ATOM 2971 C C . ASN A 1 363 ? 1.042 -6.842 -29.823 1.00 43.91 363 ASN A C 1
ATOM 2973 O O . ASN A 1 363 ? 0.174 -7.669 -29.546 1.00 43.91 363 ASN A O 1
ATOM 2977 N N . ASN A 1 364 ? 1.087 -5.635 -29.255 1.00 41.25 364 ASN A N 1
ATOM 2978 C CA . ASN A 1 364 ? -0.089 -5.046 -28.602 1.00 41.25 364 ASN A CA 1
ATOM 2979 C C . ASN A 1 364 ? -0.529 -3.808 -29.373 1.00 41.25 364 ASN A C 1
ATOM 2981 O O . ASN A 1 364 ? 0.344 -2.938 -29.599 1.00 41.25 364 ASN A O 1
#

InterPro domains:
  IPR029058 Alpha/Beta hydrolase fold [G3DSA:3.40.50.1820] (83-364)
  IPR029058 Alpha/Beta hydrolase fold [SSF53474] (134-355)

Mean predicted aligned error: 6.26 Å

Secondary structure (DSSP, 8-state):
----PPPP--TTGGG--S-EEE---TT-EEEEETTTSSBSS--TTGGG-TT-----PPPTT--TT---SEEEEEE--EETTEESSHHHHHHHHHHHHHHHHHHHHHHHTT----PPPP-EEE----TTS--SSS-SSHHHHHHHHHHH-GGG-S-EEEES--TT--TTHHHHHHH---BTTBSSTT-HHHHHT-THHHHTS-TTSEEEEETTT--EEE--TT-HHHHHHS-S-HHHH---HHHHTT--HHHHHHHHHHHHHHHHHHHHTTS--TT--PPPEEEEE--SEEEEEEEEEEEETTEEEEEEEEEEEEEEBSSSBHHHHSPSTT---EEEE-SS-GGGGGG-HHHHHHHHHHHT-S--

Solvent-accessible surface area (backbone atoms only — not comparable to full-atom values): 20136 Å² total; per-residue (Å²): 131,85,82,77,69,78,74,81,89,51,67,29,61,84,65,68,83,62,71,42,75,49,63,47,44,70,74,24,30,22,25,32,21,72,80,82,71,44,70,56,42,79,52,91,60,47,49,78,41,69,78,62,68,62,84,60,58,46,66,68,80,67,52,94,85,57,88,64,56,63,39,50,63,40,62,46,28,62,54,93,90,50,55,36,36,45,63,41,51,52,51,49,52,54,46,33,54,50,52,45,51,55,51,49,53,38,56,77,66,73,49,93,69,93,73,75,79,54,46,76,44,81,47,49,48,61,54,46,68,16,36,68,93,63,43,45,39,23,43,57,26,50,50,39,46,38,73,75,44,50,93,79,47,80,49,51,78,26,63,54,28,42,70,42,11,22,41,48,49,56,53,31,40,43,67,16,47,75,46,86,66,19,58,61,53,25,26,28,72,34,39,63,39,25,40,30,59,68,55,26,49,38,75,80,23,65,39,33,26,32,69,89,78,69,44,79,45,80,47,65,85,56,43,55,66,54,58,76,66,20,88,58,42,52,69,78,79,54,86,49,73,75,47,53,73,69,37,56,63,67,55,47,48,51,36,50,40,54,48,31,47,35,32,52,56,47,55,64,57,54,52,56,57,93,93,55,87,76,47,48,33,31,27,39,38,19,62,84,28,76,6,34,49,18,30,30,22,48,76,54,93,92,36,62,45,77,38,81,92,40,58,36,76,36,51,0,18,52,54,31,25,44,80,14,34,44,69,46,78,85,52,76,66,47,80,48,76,41,93,42,46,52,63,28,47,58,51,36,53,64,55,51,11,53,46,38,40,61,53,60,44,98,83,124

Sequence (364 aa):
MKNYFAPKIVPGFENLHSDIVIIPGFKGSRLFNTVTKNAGWLELHTPFLPYSKENIDLPLEIEKNEEHCLVPDGIFARVLWMKFYDTLIKHLEDLEIKWNQDLQKSFDEEKTNSKSPLRFHKFSYDWRRSNEATHSNGGLITLSTLHQAPHLIAGAIFAGTPFHGAPGILRDLRFGSDTLFNKKIQDDAAFITFRPVLGFLPWNRIAFRDIDTNEDVYVDYFDIKEWLKNDWVNIIHEDNLRYLELGSKEKRIEYLNRTLENTKEFHETLKFRKDFDYPPLVTLASGKLPTNGGYMVQRDDDKTKILYENPIVVNGDGAVPIESTKLPEGIPHKTIFSERSHGELLEDLETVGEALLFLFSKNN

Organism: NCBI:txid1213867